Protein AF-A0A941B9Z7-F1 (afdb_monomer)

Mean predicted aligned error: 4.16 Å

Radius of gyration: 19.05 Å; Cα contacts (8 Å, |Δi|>4): 495; chains: 1; bounding box: 48×34×66 Å

Secondary structure (DSSP, 8-state):
-PPEEEE--GGGHHHHGGGS-TT---PPPPTTSS-EEEEEEETTEEEEEEEEE-STTSSS---EEEEEEEEEEEGGGTEEEEEEEEEEE-TTTT-EEEEEEEE-TT--HHHHHHHHHHHHHHHHHHHHHTHHHH-SEEEEE--B---TTS--HHHHHTGGGT--S-HHHHHHHHTHHHHHHHHHHS--S-EEGGGS-HHHHHHTTPBPGGGHHHHHHHHHTT-EEEEEEETTT-PEEEEEETTT-PPP-

InterPro domains:
  IPR007041 Arginine N-succinyltransferase AstA/AruG [PF04958] (51-244)
  IPR016181 Acyl-CoA N-acyltransferase [SSF55729] (3-244)

Sequence (249 aa):
MRWTVRPVQAADLSALRPWLPAQADTMLPRPDAAAAWLLAEGAQGPAACLRVRGPIGLQRPRHWYHVGCVVHAAPELSLFHRQHTLLLGNDHTGASELAERAHAPGLDAAAQASAWRALLDAAREHLQATRALQGGRVIAELPGLRDAQGRSPFWQGLGRHFHAGDPDAVLQRLGLDGRAQLAALMPRQVVYASFLSPAAQAAMAQAAPSARVWMDTLADAGFRYSHHIDIVDGGPVFETHLDSWCARR

Organism: NCBI:txid2824118

Foldseek 3Di:
DDWDKDFDDPVCLVVLVVFFDLLDDSDADDPPDLKTKMFTADPVGTFKIKIKAAFPCPVHAFKWWQWDKDWDDDVVVVDTDIFIKTAIDRVSGLAIETDRIGGDPPQDLVSVLVSLLVNVVVNLVSCVVNCVRGPWKYKYWFFWDADPVRAALQCVFFLCVQPVDDLVVLCSVQPPVSSSVSSVSHDNDMDTLVSTDPSSSVRAQHGYPVCVSVVVSCVVQVWDFPSIARPGRNHTMTMDTSVRRDDDD

pLDDT: mean 93.19, std 6.86, range [45.59, 98.69]

Structure (mmCIF, N/CA/C/O backbone):
data_AF-A0A941B9Z7-F1
#
_entry.id   AF-A0A941B9Z7-F1
#
loop_
_atom_site.group_PDB
_atom_site.id
_atom_site.type_symbol
_atom_site.label_atom_id
_atom_site.label_alt_id
_atom_site.label_comp_id
_atom_site.label_asym_id
_atom_site.label_entity_id
_atom_site.label_seq_id
_atom_site.pdbx_PDB_ins_code
_atom_site.Cartn_x
_atom_site.Cartn_y
_atom_site.Cartn_z
_atom_site.occupancy
_atom_site.B_iso_or_equiv
_atom_site.auth_seq_id
_atom_site.auth_comp_id
_atom_site.auth_asym_id
_atom_site.auth_atom_id
_atom_site.pdbx_PDB_model_num
ATOM 1 N N . MET A 1 1 ? -16.941 -12.118 16.664 1.00 66.88 1 MET A N 1
ATOM 2 C CA . MET A 1 1 ? -16.645 -11.048 17.645 1.00 66.88 1 MET A CA 1
ATOM 3 C C . MET A 1 1 ? -17.331 -9.778 17.183 1.00 66.88 1 MET A C 1
ATOM 5 O O . MET A 1 1 ? -17.363 -9.546 15.981 1.00 66.88 1 MET A O 1
ATOM 9 N N . ARG A 1 2 ? -17.908 -8.995 18.099 1.00 86.25 2 ARG A N 1
ATOM 10 C CA . ARG A 1 2 ? -18.467 -7.676 17.780 1.00 86.25 2 ARG A CA 1
ATOM 11 C C . ARG A 1 2 ? -17.450 -6.626 18.216 1.00 86.25 2 ARG A C 1
ATOM 13 O O . ARG A 1 2 ? -17.012 -6.670 19.361 1.00 86.25 2 ARG A O 1
ATOM 20 N N . TRP A 1 3 ? -17.065 -5.750 17.297 1.00 95.69 3 TRP A N 1
ATOM 21 C CA . TRP A 1 3 ? -16.130 -4.657 17.552 1.00 95.69 3 TRP A CA 1
ATOM 22 C C . TRP A 1 3 ? -16.914 -3.366 17.735 1.00 95.69 3 TRP A C 1
ATOM 24 O O . TRP A 1 3 ? -17.835 -3.099 16.961 1.00 95.69 3 TRP A O 1
ATOM 34 N N . THR A 1 4 ? -16.540 -2.570 18.728 1.00 97.06 4 THR A N 1
ATOM 35 C CA . THR A 1 4 ? -16.982 -1.176 18.816 1.00 97.06 4 THR A CA 1
ATOM 36 C C . THR A 1 4 ? -15.928 -0.326 18.128 1.00 97.06 4 THR A C 1
ATOM 38 O O . THR A 1 4 ? -14.762 -0.381 18.515 1.00 97.06 4 THR A O 1
ATOM 41 N N . VAL A 1 5 ? -16.313 0.423 17.092 1.00 98.00 5 VAL A N 1
ATOM 42 C CA . VAL A 1 5 ? -15.391 1.315 16.380 1.00 98.00 5 VAL A CA 1
ATOM 43 C C . VAL A 1 5 ? -15.655 2.757 16.784 1.00 98.00 5 VAL A C 1
ATOM 45 O O . VAL A 1 5 ? -16.794 3.217 16.739 1.00 98.00 5 VAL A O 1
ATOM 48 N N . ARG A 1 6 ? -14.600 3.470 17.179 1.00 96.50 6 ARG A N 1
ATOM 49 C CA . ARG A 1 6 ? -14.658 4.887 17.558 1.00 96.50 6 ARG A CA 1
ATOM 50 C C . ARG A 1 6 ? -13.384 5.632 17.150 1.00 96.50 6 ARG A C 1
ATOM 52 O O . ARG A 1 6 ? -12.369 4.986 16.888 1.00 96.50 6 ARG A O 1
ATOM 59 N N . PRO A 1 7 ? -13.389 6.975 17.125 1.00 96.94 7 PRO A N 1
ATOM 60 C CA . PRO A 1 7 ? -12.158 7.740 16.978 1.00 96.94 7 PRO A CA 1
ATOM 61 C C . PRO A 1 7 ? -11.154 7.443 18.104 1.00 96.94 7 PRO A C 1
ATOM 63 O O . PRO A 1 7 ? -11.536 7.259 19.265 1.00 96.94 7 PRO A O 1
ATOM 66 N N . VAL A 1 8 ? -9.867 7.425 17.754 1.00 96.62 8 VAL A N 1
ATOM 67 C CA . VAL A 1 8 ? -8.746 7.377 18.700 1.00 96.62 8 VAL A CA 1
ATOM 68 C C . VAL A 1 8 ? -8.720 8.667 19.516 1.00 96.62 8 VAL A C 1
ATOM 70 O O . VAL A 1 8 ? -8.841 9.768 18.978 1.00 96.62 8 VAL A O 1
ATOM 73 N N . GLN A 1 9 ? -8.520 8.523 20.819 1.00 95.31 9 GLN A N 1
ATOM 74 C CA . GLN A 1 9 ? -8.396 9.606 21.784 1.00 95.31 9 GLN A CA 1
ATOM 75 C C . GLN A 1 9 ? -6.986 9.633 22.383 1.00 95.31 9 GLN A C 1
ATOM 77 O O . GLN A 1 9 ? -6.213 8.683 22.268 1.00 95.31 9 GLN A O 1
ATOM 82 N N . ALA A 1 10 ? -6.645 10.724 23.075 1.00 94.50 10 ALA A N 1
ATOM 83 C CA . ALA A 1 10 ? -5.321 10.889 23.680 1.00 94.50 10 ALA A CA 1
ATOM 84 C C . ALA A 1 10 ? -4.979 9.771 24.684 1.00 94.50 10 ALA A C 1
ATOM 86 O O . ALA A 1 10 ? -3.827 9.348 24.760 1.00 94.50 10 ALA A O 1
ATOM 87 N N . ALA A 1 11 ? -5.984 9.260 25.404 1.00 94.50 11 ALA A N 1
ATOM 88 C CA . ALA A 1 11 ? -5.827 8.170 26.366 1.00 94.50 11 ALA A CA 1
ATOM 89 C C . ALA A 1 11 ? -5.420 6.832 25.718 1.00 94.50 11 ALA A C 1
ATOM 91 O O . ALA A 1 11 ? -4.788 6.012 26.377 1.00 94.50 11 ALA A O 1
ATOM 92 N N . ASP A 1 12 ? -5.720 6.624 24.431 1.00 95.25 12 ASP A N 1
ATOM 93 C CA . ASP A 1 12 ? -5.402 5.378 23.722 1.00 95.25 12 ASP A CA 1
ATOM 94 C C . ASP A 1 12 ? -3.941 5.328 23.244 1.00 95.25 12 ASP A C 1
ATOM 96 O O . ASP A 1 12 ? -3.409 4.2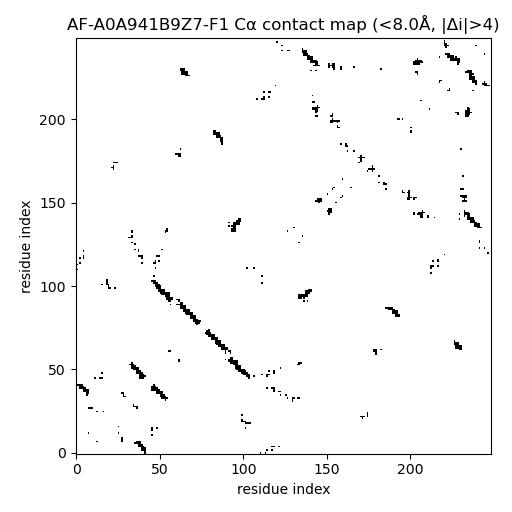57 22.947 1.00 95.25 12 ASP A O 1
ATOM 100 N N . LEU A 1 13 ? -3.264 6.479 23.146 1.00 93.88 13 LEU A N 1
ATOM 101 C CA . LEU A 1 13 ? -1.955 6.585 22.490 1.00 93.88 13 LEU A CA 1
ATOM 102 C C . LEU A 1 13 ? -0.866 5.750 23.172 1.00 93.88 13 LEU A C 1
ATOM 104 O O . LEU A 1 13 ? 0.032 5.251 22.492 1.00 93.88 13 LEU A O 1
ATOM 108 N N . SER A 1 14 ? -0.934 5.579 24.493 1.00 92.06 14 SER A N 1
ATOM 109 C CA . SER A 1 14 ? 0.005 4.735 25.241 1.00 92.06 14 SER A CA 1
ATOM 110 C C . SER A 1 14 ? -0.126 3.256 24.866 1.00 92.06 14 SER A C 1
ATOM 112 O O . SER A 1 14 ? 0.888 2.569 24.766 1.00 92.06 14 SER A O 1
ATOM 114 N N . ALA A 1 15 ? -1.350 2.790 24.600 1.00 92.31 15 ALA A N 1
ATOM 115 C CA . ALA A 1 15 ? -1.631 1.423 24.175 1.00 92.31 15 ALA A CA 1
ATOM 116 C C . ALA A 1 15 ? -1.292 1.192 22.694 1.00 92.31 15 ALA A C 1
ATOM 118 O O . ALA A 1 15 ? -0.817 0.118 22.341 1.00 92.31 15 ALA A O 1
ATOM 119 N N . LEU A 1 16 ? -1.502 2.199 21.837 1.00 94.06 16 LEU A N 1
ATOM 120 C CA . LEU A 1 16 ? -1.281 2.085 20.391 1.00 94.06 16 LEU A CA 1
ATOM 121 C C . LEU A 1 16 ? 0.184 2.237 19.973 1.00 94.06 16 LEU A C 1
ATOM 123 O O . LEU A 1 16 ? 0.615 1.595 19.017 1.00 94.06 16 LEU A O 1
ATOM 127 N N . ARG A 1 17 ? 0.961 3.078 20.669 1.00 93.12 17 ARG A N 1
ATOM 128 C CA . ARG A 1 17 ? 2.369 3.360 20.329 1.00 93.12 17 ARG A CA 1
ATOM 129 C C . ARG A 1 17 ? 3.226 2.108 20.106 1.00 93.12 17 ARG A C 1
ATOM 131 O O . ARG A 1 17 ? 3.940 2.092 19.110 1.00 93.12 17 ARG A O 1
ATOM 138 N N . PRO A 1 18 ? 3.160 1.063 20.953 1.00 94.38 18 PRO A N 1
ATOM 139 C CA . PRO A 1 18 ? 3.952 -0.151 20.757 1.00 94.38 18 PRO A CA 1
ATOM 140 C C . PRO A 1 18 ? 3.592 -0.955 19.500 1.00 94.38 18 PRO A C 1
ATOM 142 O O . PRO A 1 18 ? 4.373 -1.809 19.094 1.00 94.38 18 PRO A O 1
ATOM 145 N N . TRP A 1 19 ? 2.411 -0.741 18.911 1.00 93.50 19 TRP A N 1
ATOM 146 C CA . TRP A 1 19 ? 1.954 -1.486 17.731 1.00 93.50 19 TRP A CA 1
ATOM 147 C C . TRP A 1 19 ? 2.318 -0.782 16.423 1.00 93.50 19 TRP A C 1
ATOM 149 O O . TRP A 1 19 ? 2.337 -1.402 15.360 1.00 93.50 19 TRP A O 1
ATOM 159 N N . LEU A 1 20 ? 2.556 0.526 16.494 1.00 91.19 20 LEU A N 1
ATOM 160 C CA . LEU A 1 20 ? 2.834 1.372 15.346 1.00 91.19 20 LEU A CA 1
ATOM 161 C C . LEU A 1 20 ? 4.323 1.325 14.980 1.00 91.19 20 LEU A C 1
ATOM 163 O O . LEU A 1 20 ? 5.177 1.141 15.850 1.00 91.19 20 LEU A O 1
ATOM 167 N N . PRO A 1 21 ? 4.667 1.533 13.697 1.00 84.12 21 PRO A N 1
ATOM 168 C CA . PRO A 1 21 ? 6.059 1.714 13.314 1.00 84.12 21 PRO A CA 1
ATOM 169 C C . PRO A 1 21 ? 6.635 2.974 13.981 1.00 84.12 21 PRO A C 1
ATOM 171 O O . PRO A 1 21 ? 5.914 3.942 14.219 1.00 84.12 21 PRO A O 1
ATOM 174 N N . ALA A 1 22 ? 7.944 2.981 14.246 1.00 80.44 22 ALA A N 1
ATOM 175 C CA . ALA A 1 22 ? 8.619 4.050 14.993 1.00 80.44 22 ALA A CA 1
ATOM 176 C C . ALA A 1 22 ? 8.411 5.458 14.397 1.00 80.44 22 ALA A C 1
ATOM 178 O O . ALA A 1 22 ? 8.396 6.446 15.122 1.00 80.44 22 ALA A O 1
ATOM 179 N N . GLN A 1 23 ? 8.226 5.535 13.080 1.00 79.62 23 GLN A N 1
ATOM 180 C CA . GLN A 1 23 ? 8.003 6.759 12.311 1.00 79.62 23 GLN A CA 1
ATOM 181 C C . GLN A 1 23 ? 6.526 7.176 12.179 1.00 79.62 23 GLN A C 1
ATOM 183 O O . GLN A 1 23 ? 6.232 8.115 11.439 1.00 79.62 23 GLN A O 1
ATOM 188 N N . ALA A 1 24 ? 5.587 6.462 12.810 1.00 84.38 24 ALA A N 1
ATOM 189 C CA . ALA A 1 24 ? 4.167 6.799 12.735 1.00 84.38 24 ALA A CA 1
ATOM 190 C C . ALA A 1 24 ? 3.881 8.158 13.385 1.00 84.38 24 ALA A C 1
ATOM 192 O O . ALA A 1 24 ? 4.375 8.468 14.471 1.00 84.38 24 ALA A O 1
ATOM 193 N N . ASP A 1 25 ? 3.029 8.954 12.743 1.00 83.06 25 ASP A N 1
ATOM 194 C CA . ASP A 1 25 ? 2.585 10.225 13.304 1.00 83.06 25 ASP A CA 1
ATOM 195 C C . ASP A 1 25 ? 1.579 9.959 14.434 1.00 83.06 25 ASP A C 1
ATOM 197 O O . ASP A 1 25 ? 0.533 9.357 14.214 1.00 83.06 25 ASP A O 1
ATOM 201 N N . THR A 1 26 ? 1.850 10.410 15.658 1.00 86.75 26 THR A N 1
ATOM 202 C CA . THR A 1 26 ? 0.915 10.227 16.783 1.00 86.75 26 THR A CA 1
ATOM 203 C C . THR A 1 26 ? -0.015 11.418 17.012 1.00 86.75 26 THR A C 1
ATOM 205 O O . THR A 1 26 ? -0.765 11.413 17.987 1.00 86.75 26 THR A O 1
ATOM 208 N N . MET A 1 27 ? 0.010 12.445 16.156 1.00 88.81 27 MET A N 1
ATOM 209 C CA . MET A 1 27 ? -0.926 13.564 16.255 1.00 88.81 27 MET A CA 1
ATOM 210 C C . MET A 1 27 ? -2.352 13.098 15.972 1.00 88.81 27 MET A C 1
ATOM 212 O O . MET A 1 27 ? -2.605 12.369 15.012 1.00 88.81 27 MET A O 1
ATOM 216 N N . LEU A 1 28 ? -3.296 13.522 16.809 1.00 91.06 28 LEU A N 1
ATOM 217 C CA . LEU A 1 28 ? -4.707 13.218 16.606 1.00 91.06 28 LEU A CA 1
ATOM 218 C C . LEU A 1 28 ? -5.285 14.111 15.498 1.00 91.06 28 LEU A C 1
ATOM 220 O O . LEU A 1 28 ? -5.028 15.320 15.499 1.00 91.06 28 LEU A O 1
ATOM 224 N N . PRO A 1 29 ? -6.084 13.554 14.571 1.00 89.81 29 PRO A N 1
ATOM 225 C CA . PRO A 1 29 ? -6.828 14.358 13.611 1.00 89.81 29 PRO A CA 1
ATOM 226 C C . PRO A 1 29 ? -7.774 15.332 14.317 1.00 89.81 29 PRO A C 1
ATOM 228 O O . PRO A 1 29 ? -8.323 15.028 15.378 1.00 89.81 29 PRO A O 1
ATOM 231 N N . ARG A 1 30 ? -7.990 16.505 13.714 1.00 85.50 30 ARG A N 1
ATOM 232 C CA . ARG A 1 30 ? -9.024 17.434 14.186 1.00 85.50 30 ARG A CA 1
ATOM 233 C C . ARG A 1 30 ? -10.416 16.836 13.935 1.00 85.50 30 ARG A C 1
ATOM 235 O O . ARG A 1 30 ? -10.581 16.135 12.935 1.00 85.50 30 ARG A O 1
ATOM 242 N N . PRO A 1 31 ? -11.414 17.148 14.779 1.00 74.50 31 PRO A N 1
ATOM 243 C CA . PRO A 1 31 ? -12.812 16.872 14.460 1.00 74.50 31 PRO A CA 1
ATOM 244 C C . PRO A 1 31 ? -13.188 17.465 13.092 1.00 74.50 31 PRO A C 1
ATOM 246 O O . PRO A 1 31 ? -12.647 18.504 12.709 1.00 74.50 31 PRO A O 1
ATOM 249 N N . ASP A 1 32 ? -14.071 16.785 12.358 1.00 69.81 32 ASP A N 1
ATOM 250 C CA . ASP A 1 32 ? -14.594 17.189 11.038 1.00 69.81 32 ASP A CA 1
ATOM 251 C C . ASP A 1 32 ? -13.541 17.391 9.928 1.00 69.81 32 ASP A C 1
ATOM 253 O O . ASP A 1 32 ? -13.811 17.986 8.883 1.00 69.81 32 ASP A O 1
ATOM 257 N N . ALA A 1 33 ? -12.326 16.873 10.120 1.00 86.31 33 ALA A N 1
ATOM 258 C CA . ALA A 1 33 ? -11.299 16.859 9.089 1.00 86.31 33 ALA A CA 1
ATOM 259 C C . ALA A 1 33 ? -11.484 15.685 8.113 1.00 86.31 33 ALA A C 1
ATOM 261 O O . ALA A 1 33 ? -12.070 14.651 8.432 1.00 86.31 33 ALA A O 1
ATOM 262 N N . ALA A 1 34 ? -10.880 15.802 6.926 1.00 89.94 34 ALA A N 1
ATOM 263 C CA . ALA A 1 34 ? -10.786 14.686 5.985 1.00 89.94 34 ALA A CA 1
ATOM 264 C C . ALA A 1 34 ? -10.071 13.464 6.602 1.00 89.94 34 ALA A C 1
ATOM 266 O O . ALA A 1 34 ? -10.418 12.318 6.323 1.00 89.94 34 ALA A O 1
ATOM 267 N N . ALA A 1 35 ? -9.093 13.698 7.479 1.00 94.38 35 ALA A N 1
ATOM 268 C CA . ALA A 1 35 ? -8.385 12.634 8.176 1.00 94.38 35 ALA A CA 1
ATOM 269 C C . ALA A 1 35 ? -9.174 12.109 9.388 1.00 94.38 35 ALA A C 1
ATOM 271 O O . ALA A 1 35 ? -9.782 12.883 10.121 1.00 94.38 35 ALA A O 1
ATOM 272 N N . ALA A 1 36 ? -9.073 10.808 9.647 1.00 96.25 36 ALA A N 1
ATOM 273 C CA . ALA A 1 36 ? -9.603 10.153 10.839 1.00 96.25 36 ALA A CA 1
ATOM 274 C C . ALA A 1 36 ? -8.617 9.110 11.355 1.00 96.25 36 ALA A C 1
ATOM 276 O O . ALA A 1 36 ? -7.845 8.531 10.595 1.00 96.25 36 ALA A O 1
ATOM 277 N N . TRP A 1 37 ? -8.658 8.830 12.653 1.00 97.50 37 TRP A N 1
ATOM 278 C CA . TRP A 1 37 ? -7.943 7.703 13.233 1.00 97.50 37 TRP A CA 1
ATOM 279 C C . TRP A 1 37 ? -8.936 6.874 14.020 1.00 97.50 37 TRP A C 1
ATOM 281 O O . TRP A 1 37 ? -9.529 7.371 14.971 1.00 97.50 37 TRP A O 1
ATOM 291 N N . LEU A 1 38 ? -9.159 5.644 13.574 1.00 97.88 38 LEU A N 1
ATOM 292 C CA . LEU A 1 38 ? -10.209 4.769 14.065 1.00 97.88 38 LEU A CA 1
ATOM 293 C C . LEU A 1 38 ? -9.603 3.662 14.920 1.00 97.88 38 LEU A C 1
ATOM 295 O O . LEU A 1 38 ? -8.553 3.115 14.580 1.00 97.88 38 LEU A O 1
ATOM 299 N N . LEU A 1 39 ? -10.287 3.328 16.006 1.00 98.12 39 LEU A N 1
ATOM 300 C CA . LEU A 1 39 ? -9.951 2.263 16.935 1.00 98.12 39 LEU A CA 1
ATOM 301 C C . LEU A 1 39 ? -11.088 1.246 16.973 1.00 98.12 39 LEU A C 1
ATOM 303 O O . LEU A 1 39 ? -12.236 1.623 17.185 1.00 98.12 39 LEU A O 1
ATOM 307 N N . ALA A 1 40 ? -10.752 -0.029 16.817 1.00 97.94 40 ALA A N 1
ATOM 308 C CA . ALA A 1 40 ? -11.617 -1.151 17.132 1.00 97.94 40 ALA A CA 1
ATOM 309 C C . ALA A 1 40 ? -11.306 -1.641 18.548 1.00 97.94 40 ALA A C 1
ATOM 311 O O . ALA A 1 40 ? -10.189 -2.079 18.844 1.00 97.94 40 ALA A O 1
ATOM 312 N N . GLU A 1 41 ? -12.317 -1.589 19.407 1.00 96.50 41 GLU A N 1
ATOM 313 C 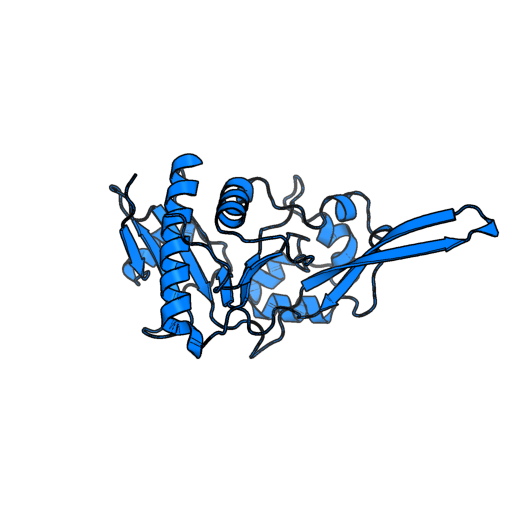CA . GLU A 1 41 ? -12.278 -2.107 20.768 1.00 96.50 41 GLU A CA 1
ATOM 314 C C . GLU A 1 41 ? -13.014 -3.442 20.854 1.00 96.50 41 GLU A C 1
ATOM 316 O O . GLU A 1 41 ? -14.125 -3.608 20.336 1.00 96.50 41 GLU A O 1
ATOM 321 N N . GLY A 1 42 ? -12.367 -4.403 21.509 1.00 92.75 42 GLY A N 1
ATOM 322 C CA . GLY A 1 42 ? -12.963 -5.669 21.914 1.00 92.75 42 GLY A CA 1
ATOM 323 C C . GLY A 1 42 ? -13.293 -5.680 23.407 1.00 92.75 42 GLY A C 1
ATOM 324 O O . GLY A 1 42 ? -13.147 -4.685 24.110 1.00 92.75 42 GLY A O 1
ATOM 325 N N . ALA A 1 43 ? -13.683 -6.847 23.923 1.00 87.94 43 ALA A N 1
ATOM 326 C CA . ALA A 1 43 ? -14.041 -7.013 25.336 1.00 87.94 43 ALA A CA 1
ATOM 327 C C . ALA A 1 43 ? -12.894 -6.696 26.319 1.00 87.94 43 ALA A C 1
ATOM 329 O O . ALA A 1 43 ? -13.152 -6.365 27.470 1.00 87.94 43 ALA A O 1
ATOM 330 N N . GLN A 1 44 ? -11.638 -6.805 25.872 1.00 86.69 44 GLN A N 1
ATOM 331 C CA . GLN A 1 44 ? -10.440 -6.544 26.679 1.00 86.69 44 GLN A CA 1
ATOM 332 C C . GLN A 1 44 ? -9.812 -5.166 26.403 1.00 86.69 44 GLN A C 1
ATOM 334 O O . GLN A 1 44 ? -8.702 -4.900 26.855 1.00 86.69 44 GLN A O 1
ATOM 339 N N . GLY A 1 45 ? -10.513 -4.290 25.674 1.00 92.06 45 GLY A N 1
ATOM 340 C CA . GLY A 1 45 ? -10.048 -2.947 25.327 1.00 92.06 45 GLY A CA 1
ATOM 341 C C . GLY A 1 45 ? -9.570 -2.817 23.873 1.00 92.06 45 GLY A C 1
ATOM 342 O O . GLY A 1 45 ? -10.055 -3.550 23.001 1.00 92.06 45 GLY A O 1
ATOM 343 N N . PRO A 1 46 ? -8.654 -1.870 23.589 1.00 95.62 46 PRO A N 1
ATOM 344 C CA . PRO A 1 46 ? -8.101 -1.628 22.257 1.00 95.62 46 PRO A CA 1
ATOM 345 C C . PRO A 1 46 ? -7.575 -2.915 21.608 1.00 95.62 46 PRO A C 1
ATOM 347 O O . PRO A 1 46 ? -6.798 -3.644 22.222 1.00 95.62 46 PRO A O 1
ATOM 350 N N . ALA A 1 47 ? -7.963 -3.184 20.360 1.00 96.44 47 ALA A N 1
ATOM 351 C CA . ALA A 1 47 ? -7.548 -4.394 19.646 1.00 96.44 47 ALA A CA 1
ATOM 352 C C . ALA A 1 47 ? -6.902 -4.113 18.287 1.00 96.44 47 ALA A C 1
ATOM 354 O O . ALA A 1 47 ? -5.984 -4.826 17.887 1.00 96.44 47 ALA A O 1
ATOM 355 N N . ALA A 1 48 ? -7.366 -3.090 17.570 1.00 97.50 48 ALA A N 1
ATOM 356 C CA . ALA A 1 48 ? -6.793 -2.686 16.293 1.00 97.50 48 ALA A CA 1
ATOM 357 C C . ALA A 1 48 ? -7.081 -1.215 16.000 1.00 97.50 48 ALA A C 1
ATOM 359 O O . ALA A 1 48 ? -8.084 -0.681 16.461 1.00 97.50 48 ALA A O 1
ATOM 360 N N . CYS A 1 49 ? -6.237 -0.562 15.210 1.00 97.75 49 CYS A N 1
ATOM 361 C CA . CYS A 1 49 ? -6.463 0.797 14.741 1.00 97.75 49 CYS A CA 1
ATOM 362 C C . CYS A 1 49 ? -6.144 0.941 13.251 1.00 97.75 49 CYS A C 1
ATOM 364 O O . CYS A 1 49 ? -5.305 0.224 12.706 1.00 97.75 49 CYS A O 1
ATOM 366 N N . LEU A 1 50 ? -6.827 1.877 12.596 1.00 98.00 50 LEU A N 1
ATOM 367 C CA . LEU A 1 50 ? -6.632 2.223 11.191 1.00 98.00 50 LEU A CA 1
ATOM 368 C C . LEU A 1 50 ? -6.702 3.736 11.038 1.00 98.00 50 LEU A C 1
ATOM 370 O O . LEU A 1 50 ? -7.651 4.366 11.513 1.00 98.00 50 LEU A O 1
ATOM 374 N N . ARG A 1 51 ? -5.724 4.328 10.357 1.00 97.12 51 ARG A N 1
ATOM 375 C CA . ARG A 1 51 ? -5.771 5.745 10.022 1.00 97.12 51 ARG A CA 1
ATOM 376 C C . ARG A 1 51 ? -6.273 5.948 8.600 1.00 97.12 51 ARG A C 1
ATOM 378 O O . ARG A 1 51 ? -5.818 5.296 7.670 1.00 97.12 51 ARG A O 1
ATOM 385 N N . VAL A 1 52 ? -7.171 6.909 8.443 1.00 97.06 52 VAL A N 1
ATOM 386 C CA . VAL A 1 52 ? -7.548 7.506 7.167 1.00 97.06 52 VAL A CA 1
ATOM 387 C C . VAL A 1 52 ? -6.808 8.831 7.064 1.00 97.06 52 VAL A C 1
ATOM 389 O O . VAL A 1 52 ? -7.049 9.746 7.853 1.00 97.06 52 VAL A O 1
ATOM 392 N N . ARG A 1 53 ? -5.885 8.955 6.114 1.00 94.25 53 ARG A N 1
ATOM 393 C CA . ARG A 1 53 ? -5.339 10.258 5.735 1.00 94.25 53 ARG A CA 1
ATOM 394 C C . ARG A 1 53 ? -6.269 10.898 4.713 1.00 94.25 53 ARG A C 1
ATOM 396 O O . ARG A 1 53 ? -6.785 10.211 3.833 1.00 94.25 53 ARG A O 1
ATOM 403 N N . GLY A 1 54 ? -6.431 12.216 4.829 1.00 91.69 54 GLY A N 1
ATOM 404 C CA . GLY A 1 54 ? -7.047 13.024 3.779 1.00 91.69 54 GLY A CA 1
ATOM 405 C C . GLY A 1 54 ? -6.196 13.044 2.499 1.00 91.69 54 GLY A C 1
ATOM 406 O O . GLY A 1 54 ? -5.248 12.266 2.382 1.00 91.69 54 GLY A O 1
ATOM 407 N N . PRO A 1 55 ? -6.480 13.960 1.560 1.00 94.12 55 PRO A N 1
ATOM 408 C CA . PRO A 1 55 ? -5.838 13.986 0.250 1.00 94.12 55 PRO A CA 1
ATOM 409 C C . PRO A 1 55 ? -4.316 14.082 0.353 1.00 94.12 55 PRO A C 1
ATOM 411 O O . PRO A 1 55 ? -3.759 15.094 0.791 1.00 94.12 55 PRO A O 1
ATOM 414 N N . ILE A 1 56 ? -3.634 13.012 -0.045 1.00 93.75 56 ILE A N 1
ATOM 415 C CA . ILE A 1 56 ? -2.174 12.927 0.001 1.00 93.75 56 ILE A CA 1
ATOM 416 C C . ILE A 1 56 ? -1.557 13.642 -1.205 1.00 93.75 56 ILE A C 1
ATOM 418 O O . ILE A 1 56 ? -2.196 13.835 -2.234 1.00 93.75 56 ILE A O 1
ATOM 422 N N . GLY A 1 57 ? -0.288 14.037 -1.111 1.00 92.38 57 GLY A N 1
ATOM 423 C CA . GLY A 1 57 ? 0.440 14.569 -2.269 1.00 92.38 57 GLY A CA 1
ATOM 424 C C . GLY A 1 57 ? 0.167 16.041 -2.619 1.00 92.38 57 GLY A C 1
ATOM 425 O O . GLY A 1 57 ? 0.815 16.555 -3.524 1.00 92.38 57 GLY A O 1
ATOM 426 N N . LEU A 1 58 ? -0.755 16.729 -1.925 1.00 91.81 58 LEU A N 1
ATOM 427 C CA . LEU A 1 58 ? -1.148 18.110 -2.265 1.00 91.81 58 LEU A CA 1
ATOM 428 C C . LEU A 1 58 ? -0.127 19.178 -1.845 1.00 91.81 58 LEU A C 1
ATOM 430 O O . LEU A 1 58 ? 0.066 20.154 -2.559 1.00 91.81 58 LEU A O 1
ATOM 434 N N . GLN A 1 59 ? 0.510 19.014 -0.682 1.00 88.94 59 GLN A N 1
ATOM 435 C CA . GLN A 1 59 ? 1.530 19.956 -0.188 1.00 88.94 59 GLN A CA 1
ATOM 436 C C . GLN A 1 59 ? 2.929 19.589 -0.688 1.00 88.94 59 GLN A C 1
ATOM 438 O O . GLN A 1 59 ? 3.731 20.451 -1.037 1.00 88.94 59 GLN A O 1
ATOM 443 N N . ARG A 1 60 ? 3.224 18.287 -0.713 1.00 88.06 60 ARG A N 1
ATOM 444 C CA . ARG A 1 60 ? 4.461 17.718 -1.246 1.00 88.06 60 ARG A CA 1
ATOM 445 C C . ARG A 1 60 ? 4.117 16.471 -2.048 1.00 88.06 60 ARG A C 1
ATOM 447 O O . ARG A 1 60 ? 3.384 15.638 -1.511 1.00 88.06 60 ARG A O 1
ATOM 454 N N . PRO A 1 61 ? 4.639 16.315 -3.277 1.00 91.62 61 PRO A N 1
ATOM 455 C CA . PRO A 1 61 ? 4.361 15.139 -4.085 1.00 91.62 61 PRO A CA 1
ATOM 456 C C . PRO A 1 61 ? 4.793 13.857 -3.374 1.00 91.62 61 PRO A C 1
ATOM 458 O O . PRO A 1 61 ? 5.894 13.769 -2.822 1.00 91.62 61 PRO A O 1
ATOM 461 N N . ARG A 1 62 ? 3.927 12.847 -3.425 1.00 92.62 62 ARG A N 1
ATOM 462 C CA . ARG A 1 62 ? 4.251 11.487 -3.002 1.00 92.62 62 ARG A CA 1
ATOM 463 C C . ARG A 1 62 ? 4.421 10.635 -4.243 1.00 92.62 62 ARG A C 1
ATOM 465 O O . ARG A 1 62 ? 3.593 10.716 -5.144 1.00 92.62 62 ARG A O 1
ATOM 472 N N . HIS A 1 63 ? 5.504 9.868 -4.279 1.00 95.69 63 HIS A N 1
ATOM 473 C CA . HIS A 1 63 ? 5.894 9.142 -5.474 1.00 95.69 63 HIS A CA 1
ATOM 474 C C . HIS A 1 63 ? 5.772 7.636 -5.301 1.00 95.69 63 HIS A C 1
ATOM 476 O O . HIS A 1 63 ? 5.990 7.105 -4.212 1.00 95.69 63 HIS A O 1
ATOM 482 N N . TRP A 1 64 ? 5.493 6.983 -6.421 1.00 97.75 64 TRP A N 1
ATOM 483 C CA . TRP A 1 64 ? 5.490 5.538 -6.609 1.00 97.75 64 TRP A CA 1
ATOM 484 C C . TRP A 1 64 ? 6.154 5.217 -7.940 1.00 97.75 64 TRP A C 1
ATOM 486 O O . TRP A 1 64 ? 6.255 6.084 -8.811 1.00 97.75 64 TRP A O 1
ATOM 496 N N . TYR A 1 65 ? 6.552 3.965 -8.129 1.00 98.31 65 TYR A N 1
ATOM 497 C CA . TYR A 1 65 ? 6.807 3.473 -9.476 1.00 98.31 65 TYR A CA 1
ATOM 498 C C . TYR A 1 65 ? 5.525 2.894 -10.062 1.00 98.31 65 TYR A C 1
ATOM 500 O O . TYR A 1 65 ? 4.959 1.961 -9.494 1.00 98.31 65 TYR A O 1
ATOM 508 N N . HIS A 1 66 ? 5.100 3.412 -11.211 1.00 98.44 66 HIS A N 1
ATOM 509 C CA . HIS A 1 66 ? 4.143 2.740 -12.077 1.00 98.44 66 HIS A CA 1
ATOM 510 C C . HIS A 1 66 ? 4.825 1.543 -12.750 1.00 98.44 66 HIS A C 1
ATOM 512 O O . HIS A 1 66 ? 5.871 1.699 -13.387 1.00 98.44 66 HIS A O 1
ATOM 518 N N . VAL A 1 67 ? 4.239 0.356 -12.605 1.00 98.44 67 VAL A N 1
ATOM 519 C CA . VAL A 1 67 ? 4.712 -0.900 -13.189 1.00 98.44 67 VAL A CA 1
ATOM 520 C C . VAL A 1 67 ? 4.028 -1.109 -14.536 1.00 98.44 67 VAL A C 1
ATOM 522 O O . VAL A 1 67 ? 2.915 -1.630 -14.618 1.00 98.44 67 VAL A O 1
ATOM 525 N N . GLY A 1 68 ? 4.713 -0.693 -15.597 1.00 97.44 68 GLY A N 1
ATOM 526 C CA . GLY A 1 68 ? 4.257 -0.821 -16.975 1.00 97.44 68 GLY A CA 1
ATOM 527 C C . GLY A 1 68 ? 4.735 -2.104 -17.657 1.00 97.44 68 GLY A C 1
ATOM 528 O O . GLY A 1 68 ? 5.420 -2.952 -17.078 1.00 97.44 68 GLY A O 1
ATOM 529 N N . CYS A 1 69 ? 4.388 -2.230 -18.937 1.00 95.94 69 CYS A N 1
ATOM 530 C CA . CYS A 1 69 ? 4.870 -3.289 -19.815 1.00 95.94 69 CYS A CA 1
ATOM 531 C C . CYS A 1 69 ? 5.210 -2.703 -21.185 1.00 95.94 69 CYS A C 1
ATOM 533 O O . CYS A 1 69 ? 4.422 -1.952 -21.757 1.00 95.94 69 CYS A O 1
ATOM 535 N N . VAL A 1 70 ? 6.367 -3.078 -21.718 1.00 95.56 70 VAL A N 1
ATOM 536 C CA . VAL A 1 70 ? 6.761 -2.812 -23.101 1.00 95.56 70 VAL A CA 1
ATOM 537 C C . VAL A 1 70 ? 6.950 -4.132 -23.837 1.00 95.56 70 VAL A C 1
ATOM 539 O O . VAL A 1 70 ? 7.342 -5.144 -23.247 1.00 95.56 70 VAL A O 1
ATOM 542 N N . VAL A 1 71 ? 6.634 -4.126 -25.128 1.00 95.25 71 VAL A N 1
ATOM 543 C CA . VAL A 1 71 ? 6.796 -5.274 -26.018 1.00 95.25 71 VAL A CA 1
ATOM 544 C C . VAL A 1 71 ? 7.835 -4.925 -27.070 1.00 95.25 71 VAL A C 1
ATOM 546 O O . VAL A 1 71 ? 7.648 -3.986 -27.840 1.00 95.25 71 VAL A O 1
ATOM 549 N N . HIS A 1 72 ? 8.909 -5.703 -27.117 1.00 92.31 72 HIS A N 1
ATOM 550 C CA . HIS A 1 72 ? 9.868 -5.678 -28.212 1.00 92.31 72 HIS A CA 1
ATOM 551 C C . HIS A 1 72 ? 9.532 -6.812 -29.173 1.00 92.31 72 HIS A C 1
ATOM 553 O O . HIS A 1 72 ? 9.570 -7.984 -28.792 1.00 92.31 72 HIS A O 1
ATOM 559 N N . ALA A 1 73 ? 9.189 -6.460 -30.409 1.00 93.81 73 ALA A N 1
ATOM 560 C CA . ALA A 1 73 ? 8.907 -7.411 -31.470 1.00 93.81 73 ALA A CA 1
ATOM 561 C C . ALA A 1 73 ? 9.872 -7.176 -32.635 1.00 93.81 73 ALA A C 1
ATOM 563 O O . ALA A 1 73 ? 10.001 -6.052 -33.114 1.00 93.81 73 ALA A O 1
ATOM 564 N N . ALA A 1 74 ? 10.533 -8.240 -33.078 1.00 94.62 74 ALA A N 1
ATOM 565 C CA . ALA A 1 74 ? 11.336 -8.276 -34.294 1.00 94.62 74 ALA A CA 1
ATOM 566 C C . ALA A 1 74 ? 10.911 -9.522 -35.088 1.00 94.62 74 ALA A C 1
ATOM 568 O O . ALA A 1 74 ? 11.451 -10.610 -34.847 1.00 94.62 74 ALA A O 1
ATOM 569 N N . PRO A 1 75 ? 9.897 -9.401 -35.969 1.00 93.38 75 PRO A N 1
ATOM 570 C CA . PRO A 1 75 ? 9.340 -10.526 -36.720 1.00 93.38 75 PRO A CA 1
ATOM 571 C C . PRO A 1 75 ? 10.388 -11.290 -37.533 1.00 93.38 75 PRO A C 1
ATOM 573 O O . PRO A 1 75 ? 10.376 -12.518 -37.550 1.00 93.38 75 PRO A O 1
ATOM 576 N N . GLU A 1 76 ? 11.346 -10.580 -38.129 1.00 96.00 76 GLU A N 1
ATOM 577 C CA . GLU A 1 76 ? 12.440 -11.145 -38.927 1.00 96.00 76 GLU A CA 1
ATOM 578 C C . GLU A 1 76 ? 13.369 -12.038 -38.091 1.00 96.00 76 GLU A C 1
ATOM 580 O O . GLU A 1 76 ? 13.996 -12.952 -38.618 1.00 96.00 76 GLU A O 1
ATOM 585 N N . LEU A 1 77 ? 13.429 -11.800 -36.777 1.00 92.88 77 LEU A N 1
ATOM 586 C CA . LEU A 1 77 ? 14.179 -12.607 -35.812 1.00 92.88 77 LEU A CA 1
ATOM 587 C C . LEU A 1 77 ? 13.282 -13.593 -35.048 1.00 92.88 77 LEU A C 1
ATOM 589 O O . LEU A 1 77 ? 13.755 -14.254 -34.126 1.00 92.88 77 LEU A O 1
ATOM 593 N N . SER A 1 78 ? 11.988 -13.674 -35.387 1.00 89.19 78 SER A N 1
ATOM 594 C CA . SER A 1 78 ? 10.970 -14.416 -34.625 1.00 89.19 78 SER A CA 1
ATOM 595 C C . SER A 1 78 ? 10.980 -14.084 -33.125 1.00 89.19 78 SER A C 1
ATOM 597 O O . SER A 1 78 ? 10.701 -14.936 -32.281 1.00 89.19 78 SER A O 1
ATOM 599 N N . LEU A 1 79 ? 11.321 -12.837 -32.781 1.00 90.69 79 LEU A N 1
ATOM 600 C CA . LEU A 1 79 ? 11.459 -12.393 -31.401 1.00 90.69 79 LEU A CA 1
ATOM 601 C C . LEU A 1 79 ? 10.227 -11.598 -30.975 1.00 90.69 79 LEU A C 1
ATOM 603 O O . LEU A 1 79 ? 9.859 -10.605 -31.600 1.00 90.69 79 LEU A O 1
ATOM 607 N N . PHE A 1 80 ? 9.627 -12.020 -29.866 1.00 92.44 80 PHE A N 1
ATOM 608 C CA . PHE A 1 80 ? 8.565 -11.304 -29.173 1.00 92.44 80 PHE A CA 1
ATOM 609 C C . PHE A 1 80 ? 8.847 -11.373 -27.674 1.00 92.44 80 PHE A C 1
ATOM 611 O O . PHE A 1 80 ? 8.715 -12.427 -27.053 1.00 92.44 80 PHE A O 1
ATOM 618 N N . HIS A 1 81 ? 9.271 -10.256 -27.090 1.00 91.75 81 HIS A N 1
ATOM 619 C CA . HIS A 1 81 ? 9.688 -10.198 -25.696 1.00 91.75 81 HIS A CA 1
ATOM 620 C C . HIS A 1 81 ? 8.918 -9.112 -24.950 1.00 91.75 81 HIS A C 1
ATOM 622 O O . HIS A 1 81 ? 8.946 -7.937 -25.318 1.00 91.75 81 HIS A O 1
ATOM 628 N N . ARG A 1 82 ? 8.220 -9.515 -23.886 1.00 94.12 82 ARG A N 1
ATOM 629 C CA . ARG A 1 82 ? 7.511 -8.609 -22.978 1.00 94.12 82 ARG A CA 1
ATOM 630 C C . ARG A 1 82 ? 8.400 -8.315 -21.783 1.00 94.12 82 ARG A C 1
ATOM 632 O O . ARG A 1 82 ? 8.882 -9.244 -21.142 1.00 94.12 82 ARG A O 1
ATOM 639 N N . GLN A 1 83 ? 8.574 -7.042 -21.455 1.00 94.44 83 GLN A N 1
ATOM 640 C CA . GLN A 1 83 ? 9.375 -6.617 -20.311 1.00 94.44 83 GLN A CA 1
ATOM 641 C C . GLN A 1 83 ? 8.579 -5.666 -19.425 1.00 94.44 83 GLN A C 1
ATOM 643 O O . GLN A 1 83 ? 7.849 -4.808 -19.921 1.00 94.44 83 GLN A O 1
ATOM 648 N N . HIS A 1 84 ? 8.719 -5.827 -18.110 1.00 96.81 84 HIS A N 1
ATOM 649 C CA . HIS A 1 84 ? 8.167 -4.882 -17.145 1.00 96.81 84 HIS A CA 1
ATOM 650 C C . HIS A 1 84 ? 9.039 -3.632 -17.071 1.00 96.81 84 HIS A C 1
ATOM 652 O O . HIS A 1 84 ? 10.270 -3.708 -17.152 1.00 96.81 84 HIS A O 1
ATOM 658 N N . THR A 1 85 ? 8.394 -2.490 -16.878 1.00 98.00 85 THR A N 1
ATOM 659 C CA . THR A 1 85 ? 9.044 -1.190 -16.737 1.00 98.00 85 THR A CA 1
ATOM 660 C C . THR A 1 85 ? 8.608 -0.509 -15.449 1.00 98.00 85 THR A C 1
ATOM 662 O O . THR A 1 85 ? 7.516 -0.757 -14.950 1.00 98.00 85 THR A O 1
ATOM 665 N N . LEU A 1 86 ? 9.467 0.346 -14.909 1.00 98.44 86 LEU A N 1
ATOM 666 C CA . LEU A 1 86 ? 9.197 1.199 -13.761 1.00 98.44 86 LEU A CA 1
ATOM 667 C C . LEU A 1 86 ? 9.307 2.652 -14.211 1.00 98.44 86 LEU A C 1
ATOM 669 O O . LEU A 1 86 ? 10.337 3.052 -14.757 1.00 98.44 86 LEU A O 1
ATOM 673 N N . LEU A 1 87 ? 8.260 3.435 -13.976 1.00 98.25 87 LEU A N 1
ATOM 674 C CA . LEU A 1 87 ? 8.265 4.877 -14.202 1.00 98.25 87 LEU A CA 1
ATOM 675 C C . LEU A 1 87 ? 7.895 5.588 -12.905 1.00 98.25 87 LEU A C 1
ATOM 677 O O . LEU A 1 87 ? 6.836 5.329 -12.339 1.00 98.25 87 LEU A O 1
ATOM 681 N N . LEU A 1 88 ? 8.779 6.459 -12.423 1.00 98.00 88 LEU A N 1
ATOM 682 C CA . LEU A 1 88 ? 8.519 7.246 -11.224 1.00 98.00 88 LEU A CA 1
ATOM 683 C C . LEU A 1 88 ? 7.433 8.286 -11.521 1.00 98.00 88 LEU A C 1
ATOM 685 O O . LEU A 1 88 ? 7.577 9.092 -12.440 1.00 98.00 88 LEU A O 1
ATOM 689 N N . GLY A 1 89 ? 6.373 8.284 -10.723 1.00 96.81 89 GLY A N 1
ATOM 690 C CA . GLY A 1 89 ? 5.231 9.179 -10.879 1.00 96.81 89 GLY A CA 1
ATOM 691 C C . GLY A 1 89 ? 4.555 9.474 -9.548 1.00 96.81 89 GLY A C 1
ATOM 692 O O . GLY A 1 89 ? 5.023 9.051 -8.492 1.00 96.81 89 GLY A O 1
ATOM 693 N N . ASN A 1 90 ? 3.452 10.213 -9.600 1.00 96.38 90 ASN A N 1
ATOM 694 C CA . ASN A 1 90 ? 2.686 10.660 -8.434 1.00 96.38 90 ASN A CA 1
ATOM 695 C C . ASN A 1 90 ? 1.174 10.571 -8.709 1.00 96.38 90 ASN A C 1
ATOM 697 O O . ASN A 1 90 ? 0.398 11.462 -8.365 1.00 96.38 90 ASN A O 1
ATOM 701 N N . ASP A 1 91 ? 0.769 9.490 -9.370 1.00 96.19 91 ASP A N 1
ATOM 702 C CA . ASP A 1 91 ? -0.559 9.299 -9.964 1.00 96.19 91 ASP A CA 1
ATOM 703 C C . ASP A 1 91 ? -1.693 9.277 -8.925 1.00 96.19 91 ASP A C 1
ATOM 705 O O . ASP A 1 91 ? -2.840 9.583 -9.245 1.00 96.19 91 ASP A O 1
ATOM 709 N N . HIS A 1 92 ? -1.367 8.986 -7.660 1.00 97.06 92 HIS A N 1
ATOM 710 C CA . HIS A 1 92 ? -2.317 8.982 -6.540 1.00 97.06 92 HIS A CA 1
ATOM 711 C C . HIS A 1 92 ? -2.382 10.310 -5.772 1.00 97.06 92 HIS A C 1
ATOM 713 O O . HIS A 1 92 ? -2.960 10.362 -4.685 1.00 97.06 92 HIS A O 1
ATOM 719 N N . THR A 1 93 ? -1.802 11.396 -6.295 1.00 96.25 93 THR A N 1
ATOM 720 C CA . THR A 1 93 ? -1.984 12.734 -5.710 1.00 96.25 93 THR A CA 1
ATOM 721 C C . THR A 1 93 ? -3.474 13.072 -5.610 1.00 96.25 93 THR A C 1
ATOM 723 O O . THR A 1 93 ? -4.225 12.955 -6.575 1.00 96.25 93 THR A O 1
ATOM 726 N N . GLY A 1 94 ? -3.900 13.509 -4.427 1.00 95.25 94 GLY A N 1
ATOM 727 C CA . GLY A 1 94 ? -5.287 13.831 -4.110 1.00 95.25 94 GLY A CA 1
ATOM 728 C C . GLY A 1 94 ? -6.115 12.654 -3.589 1.00 95.25 94 GLY A C 1
ATOM 729 O O . GLY A 1 94 ? -7.226 12.887 -3.126 1.00 95.25 94 GLY A O 1
ATOM 730 N N . ALA A 1 95 ? -5.602 11.419 -3.614 1.00 96.88 95 ALA A N 1
ATOM 731 C CA . ALA A 1 95 ? -6.299 10.268 -3.040 1.00 96.88 95 ALA A CA 1
ATOM 732 C C . ALA A 1 95 ? -6.292 10.300 -1.503 1.00 96.88 95 ALA A C 1
ATOM 734 O O . ALA A 1 95 ? -5.341 10.783 -0.882 1.00 96.88 95 ALA A O 1
ATOM 735 N N . SER A 1 96 ? -7.318 9.719 -0.884 1.00 97.25 96 SER A N 1
ATOM 736 C CA . SER A 1 96 ? -7.270 9.353 0.535 1.00 97.25 96 SER A CA 1
ATOM 737 C C . SER A 1 96 ? -6.422 8.097 0.723 1.00 97.25 96 SER A C 1
ATOM 739 O O . SER A 1 96 ? -6.356 7.241 -0.162 1.00 97.25 96 SER A O 1
ATOM 741 N N . GLU A 1 97 ? -5.805 7.940 1.891 1.00 96.94 97 GLU A N 1
ATOM 742 C CA . GLU A 1 97 ? -4.976 6.767 2.189 1.00 96.94 97 GLU A CA 1
ATOM 743 C C . GLU A 1 97 ? -5.426 6.061 3.465 1.00 96.94 97 GLU A C 1
ATOM 745 O O . GLU A 1 97 ? -5.567 6.683 4.517 1.00 96.94 97 GLU A O 1
ATOM 750 N N . LEU A 1 98 ? -5.556 4.739 3.390 1.00 97.69 98 LEU A N 1
ATOM 751 C CA . LEU A 1 98 ? -5.627 3.860 4.549 1.00 97.69 98 LEU A CA 1
ATOM 752 C C . LEU A 1 98 ? -4.201 3.536 5.019 1.00 97.69 98 LEU A C 1
ATOM 754 O O . LEU A 1 98 ? -3.490 2.749 4.394 1.00 97.69 98 LEU A O 1
ATOM 758 N N . ALA A 1 99 ? -3.780 4.164 6.113 1.00 94.62 99 ALA A N 1
ATOM 759 C CA . ALA A 1 99 ? -2.412 4.151 6.618 1.00 94.62 99 ALA A CA 1
ATOM 760 C C . ALA A 1 99 ? -2.338 3.694 8.081 1.00 94.62 99 ALA A C 1
ATOM 762 O O . ALA A 1 99 ? -3.351 3.580 8.770 1.00 94.62 99 ALA A O 1
ATOM 763 N N . GLU A 1 100 ? -1.110 3.459 8.559 1.00 93.25 100 GLU A N 1
ATOM 764 C CA . GLU A 1 100 ? -0.790 3.263 9.987 1.00 93.25 100 GLU A CA 1
ATOM 765 C C . GLU A 1 100 ? -1.706 2.247 10.693 1.00 93.25 100 GLU A C 1
ATOM 767 O O . GLU A 1 100 ? -2.081 2.409 11.853 1.00 93.25 100 GLU A O 1
ATOM 772 N N . ARG A 1 101 ? -2.078 1.185 9.968 1.00 94.75 101 ARG A N 1
ATOM 773 C CA . ARG A 1 101 ? -2.822 0.063 10.539 1.00 94.75 101 ARG A CA 1
ATOM 774 C C . ARG A 1 101 ? -1.936 -0.671 11.549 1.00 94.75 101 ARG A C 1
ATOM 776 O O . ARG A 1 101 ? -0.785 -0.990 11.237 1.00 94.75 101 ARG A O 1
ATOM 783 N N . ALA A 1 102 ? -2.476 -0.982 12.718 1.00 95.69 102 ALA A N 1
ATOM 784 C CA . ALA A 1 102 ? -1.772 -1.752 13.738 1.00 95.69 102 ALA A CA 1
ATOM 785 C C . ALA A 1 102 ? -2.748 -2.492 14.657 1.00 95.69 102 ALA A C 1
ATOM 787 O O . ALA A 1 102 ? -3.865 -2.029 14.877 1.00 95.69 102 ALA A O 1
ATOM 788 N N . HIS A 1 103 ? -2.352 -3.644 15.190 1.00 95.50 103 HIS A N 1
ATOM 789 C CA . HIS A 1 103 ? -3.208 -4.450 16.057 1.00 95.50 103 HIS A CA 1
ATOM 790 C C . HIS A 1 103 ? -2.464 -4.933 17.296 1.00 95.50 103 HIS A C 1
ATOM 792 O O . HIS A 1 103 ? -1.236 -5.016 17.307 1.00 95.50 103 HIS A O 1
ATOM 798 N N . ALA A 1 104 ? -3.232 -5.286 18.324 1.00 94.81 104 ALA A N 1
ATOM 799 C CA . ALA A 1 104 ? -2.713 -5.840 19.558 1.00 94.81 104 ALA A CA 1
ATOM 800 C C . ALA A 1 104 ? -1.932 -7.140 19.295 1.00 94.81 104 ALA A C 1
ATOM 802 O O . ALA A 1 104 ? -2.342 -7.956 18.453 1.00 94.81 104 ALA A O 1
ATOM 803 N N . PRO A 1 105 ? -0.821 -7.372 20.016 1.00 91.56 105 PRO A N 1
ATOM 804 C CA . PRO A 1 105 ? -0.105 -8.636 19.935 1.00 91.56 105 PRO A CA 1
ATOM 805 C C . PRO A 1 105 ? -1.012 -9.791 20.384 1.00 91.56 105 PRO A C 1
ATOM 807 O O . PRO A 1 105 ? -1.830 -9.640 21.288 1.00 91.56 105 PRO A O 1
ATOM 810 N N . GLY A 1 106 ? -0.868 -10.954 19.747 1.00 90.19 106 GLY A N 1
ATOM 811 C CA . GLY A 1 106 ? -1.643 -12.155 20.084 1.00 90.19 106 GLY A CA 1
ATOM 812 C C . GLY A 1 106 ? -3.040 -12.231 19.461 1.00 90.19 106 GLY A C 1
ATOM 813 O O . GLY A 1 106 ? -3.718 -13.240 19.636 1.00 90.19 106 GLY A O 1
ATOM 814 N N . LEU A 1 107 ? -3.467 -11.219 18.699 1.00 92.31 107 LEU A N 1
ATOM 815 C CA . LEU A 1 107 ? -4.707 -11.292 17.930 1.00 92.31 107 LEU A CA 1
ATOM 816 C C . LEU A 1 107 ? -4.547 -12.309 16.787 1.00 92.31 107 LEU A C 1
ATOM 818 O O . LEU A 1 107 ? -3.679 -12.138 15.929 1.00 92.31 107 LEU A O 1
ATOM 822 N N . ASP A 1 108 ? -5.358 -13.368 16.766 1.00 94.69 108 ASP A N 1
ATOM 823 C CA . ASP A 1 108 ? -5.297 -14.374 15.701 1.00 94.69 108 ASP A CA 1
ATOM 824 C C . ASP A 1 108 ? -5.757 -13.814 14.340 1.00 94.69 108 ASP A C 1
ATOM 826 O O . ASP A 1 108 ? -6.350 -12.736 14.247 1.00 94.69 108 ASP A O 1
ATOM 830 N N . ALA A 1 109 ? -5.491 -14.549 13.257 1.00 95.31 109 ALA A N 1
ATOM 831 C CA . ALA A 1 109 ? -5.799 -14.094 11.902 1.00 95.31 109 ALA A CA 1
ATOM 832 C C . ALA A 1 109 ? -7.303 -13.840 11.662 1.00 95.31 109 ALA A C 1
ATOM 834 O O . ALA A 1 109 ? -7.659 -12.924 10.917 1.00 95.31 109 ALA A O 1
ATOM 835 N N . ALA A 1 110 ? -8.195 -14.611 12.292 1.00 95.69 110 ALA A N 1
ATOM 836 C CA . ALA A 1 110 ? -9.639 -14.464 12.117 1.00 95.69 110 ALA A CA 1
ATOM 837 C C . ALA A 1 110 ? -10.169 -13.222 12.851 1.00 95.69 110 ALA A C 1
ATOM 839 O O . ALA A 1 110 ? -10.976 -12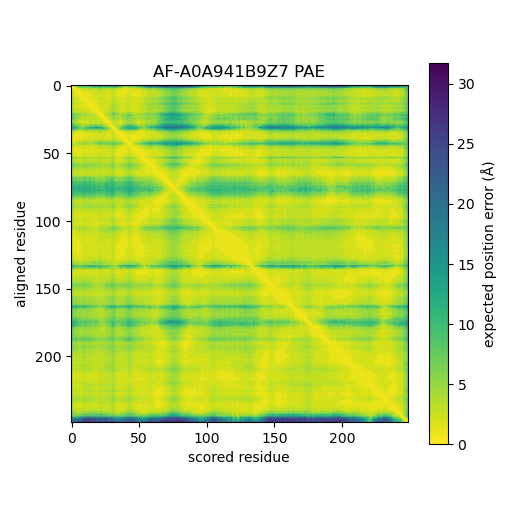.462 12.299 1.00 95.69 110 ALA A O 1
ATOM 840 N N . ALA A 1 111 ? -9.681 -12.983 14.068 1.00 95.69 111 ALA A N 1
ATOM 841 C CA . ALA A 1 111 ? -9.959 -11.793 14.855 1.00 95.69 111 ALA A CA 1
ATOM 842 C C . ALA A 1 111 ? -9.386 -10.538 14.183 1.00 95.69 111 ALA A C 1
ATOM 844 O O . ALA A 1 111 ? -10.120 -9.561 14.033 1.00 95.69 111 ALA A O 1
ATOM 845 N N . GLN A 1 112 ? -8.147 -10.591 13.675 1.00 96.12 112 GLN A N 1
ATOM 846 C CA . GLN A 1 112 ? -7.559 -9.523 12.859 1.00 96.12 112 GLN A CA 1
ATOM 847 C C . GLN A 1 112 ? -8.444 -9.196 11.653 1.00 96.12 112 GLN A C 1
ATOM 849 O O . GLN A 1 112 ? -8.865 -8.053 11.495 1.00 96.12 112 GLN A O 1
ATOM 854 N N . ALA A 1 113 ? -8.799 -10.193 10.833 1.00 96.50 113 ALA A N 1
ATOM 855 C CA . ALA A 1 113 ? -9.657 -9.987 9.667 1.00 96.50 113 ALA A CA 1
ATOM 856 C C . ALA A 1 113 ? -11.008 -9.365 10.050 1.00 96.50 113 ALA A C 1
ATOM 858 O O . ALA A 1 113 ? -11.543 -8.519 9.339 1.00 96.50 113 ALA A O 1
ATOM 859 N N . SER A 1 114 ? -11.611 -9.805 11.158 1.00 96.44 114 SER A N 1
ATOM 860 C CA . SER A 1 114 ? -12.882 -9.253 11.636 1.00 96.44 114 SER A CA 1
ATOM 861 C C . SER A 1 114 ? -12.750 -7.810 12.124 1.00 96.44 114 SER A C 1
ATOM 863 O O . SER A 1 114 ? -13.656 -7.022 11.855 1.00 96.44 114 SER A O 1
ATOM 865 N N . ALA A 1 115 ? -11.660 -7.463 12.811 1.00 97.19 115 ALA A N 1
ATOM 866 C CA . ALA A 1 115 ? -11.401 -6.100 13.268 1.00 97.19 115 ALA A CA 1
ATOM 867 C C . ALA A 1 115 ? -11.131 -5.165 12.081 1.00 97.19 115 ALA A C 1
ATOM 869 O O . ALA A 1 115 ? -11.694 -4.074 12.010 1.00 97.19 115 ALA A O 1
ATOM 870 N N . TRP A 1 116 ? -10.346 -5.622 11.099 1.00 97.38 116 TRP A N 1
ATOM 871 C CA . TRP A 1 116 ? -10.065 -4.868 9.879 1.00 97.38 116 TRP A CA 1
ATOM 872 C C . TRP A 1 116 ? -11.304 -4.585 9.049 1.00 97.38 116 TRP A C 1
ATOM 874 O O . TRP A 1 116 ? -11.450 -3.471 8.561 1.00 97.38 116 TRP A O 1
ATOM 884 N N . ARG A 1 117 ? -12.227 -5.544 8.944 1.00 96.38 117 ARG A N 1
ATOM 885 C CA . ARG A 1 117 ? -13.522 -5.319 8.288 1.00 96.38 117 ARG A CA 1
ATOM 886 C C . ARG A 1 117 ? -14.324 -4.217 8.979 1.00 96.38 117 ARG A C 1
ATOM 888 O O . ARG A 1 117 ? -14.729 -3.273 8.313 1.00 96.38 117 ARG A O 1
ATOM 895 N N . ALA A 1 118 ? -14.455 -4.277 10.306 1.00 96.88 118 ALA A N 1
ATOM 896 C CA . ALA A 1 118 ? -15.161 -3.245 11.066 1.00 96.88 118 ALA A CA 1
ATOM 897 C C . ALA A 1 118 ? -14.517 -1.852 10.902 1.00 96.88 118 ALA A C 1
ATOM 899 O O . ALA A 1 118 ? -15.217 -0.855 10.738 1.00 96.88 118 ALA A O 1
ATOM 900 N N . LEU A 1 119 ? -13.182 -1.782 10.897 1.00 98.12 119 LEU A N 1
ATOM 901 C CA . LEU A 1 119 ? -12.446 -0.536 10.666 1.00 98.12 119 LEU A CA 1
ATOM 902 C C . LEU A 1 119 ? -12.590 -0.017 9.231 1.00 98.12 119 LEU A C 1
ATOM 904 O O . LEU A 1 119 ? -12.692 1.192 9.046 1.00 98.12 119 LEU A O 1
ATOM 908 N N . LEU A 1 120 ? -12.615 -0.897 8.226 1.00 97.44 120 LEU A N 1
ATOM 909 C CA . LEU A 1 120 ? -12.856 -0.520 6.832 1.00 97.44 120 LEU A CA 1
ATOM 910 C C . LEU A 1 120 ? -14.269 0.024 6.622 1.00 97.44 120 LEU A C 1
ATOM 912 O O . LEU A 1 120 ? -14.426 1.001 5.894 1.00 97.44 120 LEU A O 1
ATOM 916 N N . ASP A 1 121 ? -15.281 -0.569 7.257 1.00 96.19 121 ASP A N 1
ATOM 917 C CA . ASP A 1 121 ? -16.655 -0.068 7.175 1.00 96.19 121 ASP A CA 1
ATOM 918 C C . ASP A 1 121 ? -16.766 1.339 7.772 1.00 96.19 121 ASP A C 1
ATOM 920 O O . ASP A 1 121 ? -17.247 2.252 7.099 1.00 96.19 121 ASP A O 1
ATOM 924 N N . ALA A 1 122 ? -16.209 1.554 8.967 1.00 96.88 122 ALA A N 1
ATOM 925 C CA . ALA A 1 122 ? -16.161 2.877 9.588 1.00 96.88 122 ALA A CA 1
ATOM 926 C C . ALA A 1 122 ? -15.315 3.884 8.779 1.00 96.88 122 ALA A C 1
ATOM 928 O O . ALA A 1 122 ? -15.673 5.057 8.669 1.00 96.88 122 ALA A O 1
ATOM 929 N N . ALA A 1 123 ? -14.207 3.444 8.170 1.00 96.81 123 ALA A N 1
ATOM 930 C CA . ALA A 1 123 ? -13.399 4.285 7.286 1.00 96.81 123 ALA A CA 1
ATOM 931 C C . ALA A 1 123 ? -14.186 4.707 6.040 1.00 96.81 123 ALA A C 1
ATOM 933 O O . ALA A 1 123 ? -14.133 5.873 5.655 1.00 96.81 123 ALA A O 1
ATOM 934 N N . ARG A 1 124 ? -14.946 3.788 5.430 1.00 95.69 124 ARG A N 1
ATOM 935 C CA . ARG A 1 124 ? -15.818 4.089 4.288 1.00 95.69 124 ARG A CA 1
ATOM 936 C C . ARG A 1 124 ? -16.889 5.104 4.671 1.00 95.69 124 ARG A C 1
ATOM 938 O O . ARG A 1 124 ? -17.086 6.060 3.928 1.00 95.69 124 ARG A O 1
ATOM 945 N N . GLU A 1 125 ? -17.557 4.920 5.808 1.00 95.06 125 GLU A N 1
ATOM 946 C CA . GLU A 1 125 ? -18.568 5.860 6.311 1.00 95.06 125 GLU A CA 1
ATOM 947 C C . GLU A 1 125 ? -17.981 7.259 6.517 1.00 95.06 125 GLU A C 1
ATOM 949 O O . GLU A 1 125 ? -18.534 8.241 6.019 1.00 95.06 125 GLU A O 1
ATOM 954 N N . HIS A 1 126 ? -16.810 7.351 7.157 1.00 95.50 126 HIS A N 1
ATOM 955 C CA . HIS A 1 126 ? -16.091 8.616 7.322 1.00 95.50 126 HIS A CA 1
ATOM 956 C C . HIS A 1 126 ? -15.767 9.267 5.973 1.00 95.50 126 HIS A C 1
ATOM 958 O O . HIS A 1 126 ? -16.052 10.447 5.766 1.00 95.50 126 HIS A O 1
ATOM 964 N N . LEU A 1 127 ? -15.208 8.501 5.032 1.00 95.12 127 LEU A N 1
ATOM 965 C CA . LEU A 1 127 ? -14.843 8.979 3.696 1.00 95.12 127 LEU A CA 1
ATOM 966 C C . LEU A 1 127 ? -16.063 9.429 2.880 1.00 95.12 127 LEU A C 1
ATOM 968 O O . LEU A 1 127 ? -15.977 10.410 2.147 1.00 95.12 127 LEU A O 1
ATOM 972 N N . GLN A 1 128 ? -17.206 8.756 3.022 1.00 94.25 128 GLN A N 1
ATOM 973 C CA . GLN A 1 128 ? -18.467 9.172 2.406 1.00 94.25 128 GLN A CA 1
ATOM 974 C C . GLN A 1 128 ? -18.980 10.479 3.018 1.00 94.25 128 GLN A C 1
ATOM 976 O O . GLN A 1 128 ? -19.314 11.403 2.275 1.00 94.25 128 GLN A O 1
ATOM 981 N N . ALA A 1 129 ? -18.983 10.591 4.349 1.00 93.62 129 ALA A N 1
ATOM 982 C CA . ALA A 1 129 ? -19.427 11.792 5.059 1.00 93.62 129 ALA A CA 1
ATOM 983 C C . ALA A 1 129 ? -18.562 13.022 4.739 1.00 93.62 129 ALA A C 1
ATOM 985 O O . ALA A 1 129 ? -19.052 14.146 4.685 1.00 93.62 129 ALA A O 1
ATOM 986 N N . THR A 1 130 ? -17.275 12.807 4.473 1.00 93.62 130 THR A N 1
ATOM 987 C CA . THR A 1 130 ? -16.298 13.869 4.199 1.00 93.62 130 THR A CA 1
ATOM 988 C C . THR A 1 130 ? -15.888 13.942 2.726 1.00 93.62 130 THR A C 1
ATOM 990 O O . THR A 1 130 ? -14.920 14.625 2.392 1.00 93.62 130 THR A O 1
ATOM 993 N N . ARG A 1 131 ? -16.628 13.290 1.816 1.00 91.44 131 ARG A N 1
ATOM 994 C CA . ARG A 1 131 ? -16.288 13.164 0.384 1.00 91.44 131 ARG A CA 1
ATOM 995 C C . ARG A 1 131 ? -15.978 14.498 -0.293 1.00 91.44 131 ARG A C 1
ATOM 997 O O . ARG A 1 131 ? -15.067 14.573 -1.116 1.00 91.44 131 ARG A O 1
ATOM 1004 N N . ALA A 1 132 ? -16.703 15.557 0.072 1.00 91.00 132 ALA A N 1
ATOM 1005 C CA . ALA A 1 132 ? -16.500 16.904 -0.466 1.00 91.00 132 ALA A CA 1
ATOM 1006 C C . ALA A 1 132 ? -15.083 17.457 -0.213 1.00 91.00 132 ALA A C 1
ATOM 1008 O O . ALA A 1 132 ? -14.618 18.308 -0.964 1.00 91.00 132 ALA A O 1
ATOM 1009 N N . LEU A 1 133 ? -14.390 16.961 0.817 1.00 88.00 133 LEU A N 1
ATOM 1010 C CA . LEU A 1 133 ? -13.041 17.384 1.186 1.00 88.00 133 LEU A CA 1
ATOM 1011 C C . LEU A 1 133 ? -11.938 16.549 0.524 1.00 88.00 133 LEU A C 1
ATOM 1013 O O . LEU A 1 133 ? -10.785 16.976 0.548 1.00 88.00 133 LEU A O 1
ATOM 1017 N N . GLN A 1 134 ? -12.247 15.355 -0.002 1.00 83.62 134 GLN A N 1
ATOM 1018 C CA . GLN A 1 134 ? -11.208 14.382 -0.365 1.00 83.62 134 GLN A CA 1
ATOM 1019 C C . GLN A 1 134 ? -11.415 13.546 -1.632 1.00 83.62 134 GLN A C 1
ATOM 1021 O O . GLN A 1 134 ? -10.528 12.792 -2.022 1.00 83.62 134 GLN A O 1
ATOM 1026 N N . GLY A 1 135 ? -12.526 13.731 -2.344 1.00 88.62 135 GLY A N 1
ATOM 1027 C CA . GLY A 1 135 ? -12.768 13.026 -3.601 1.00 88.62 135 GLY A CA 1
ATOM 1028 C C . GLY A 1 135 ? -13.113 11.550 -3.392 1.00 88.62 135 GLY A C 1
ATOM 1029 O O . GLY A 1 135 ? -13.630 11.166 -2.346 1.00 88.62 135 GLY A O 1
ATOM 1030 N N . GLY A 1 136 ? -12.912 10.736 -4.432 1.00 93.56 136 GLY A N 1
ATOM 1031 C CA . GLY A 1 136 ? -13.382 9.347 -4.459 1.00 93.56 136 GLY A CA 1
ATOM 1032 C C . GLY A 1 136 ? -12.300 8.268 -4.506 1.00 93.56 136 GLY A C 1
ATOM 1033 O O . GLY A 1 136 ? -12.614 7.116 -4.225 1.00 93.56 136 GLY A O 1
ATOM 1034 N N . ARG A 1 137 ? -11.045 8.587 -4.847 1.00 96.88 137 ARG A N 1
ATOM 1035 C CA . ARG A 1 137 ? -9.968 7.584 -4.926 1.00 96.88 137 ARG A CA 1
ATOM 1036 C C . ARG A 1 137 ? -9.405 7.306 -3.535 1.00 96.88 137 ARG A C 1
ATOM 1038 O O . ARG A 1 137 ? -9.035 8.238 -2.825 1.00 96.88 137 ARG A O 1
ATOM 1045 N N . VAL A 1 138 ? -9.298 6.030 -3.179 1.00 98.00 138 VAL A N 1
ATOM 1046 C CA . VAL A 1 138 ? -8.715 5.585 -1.909 1.00 98.00 138 VAL A CA 1
ATOM 1047 C C . VAL A 1 138 ? -7.628 4.566 -2.190 1.00 98.00 138 VAL A C 1
ATOM 1049 O O . VAL A 1 138 ? -7.857 3.625 -2.949 1.00 98.00 138 VAL A O 1
ATOM 1052 N N . ILE A 1 139 ? -6.471 4.728 -1.554 1.00 98.31 139 ILE A N 1
ATOM 1053 C CA . ILE A 1 139 ? -5.352 3.796 -1.671 1.00 98.31 139 ILE A CA 1
ATOM 1054 C C . ILE A 1 139 ? -4.956 3.185 -0.325 1.00 98.31 139 ILE A C 1
ATOM 1056 O O . ILE A 1 139 ? -5.247 3.728 0.740 1.00 98.31 139 ILE A O 1
ATOM 1060 N N . ALA A 1 140 ? -4.249 2.063 -0.380 1.00 98.12 140 ALA A N 1
ATOM 1061 C CA . ALA A 1 140 ? -3.563 1.453 0.747 1.00 98.12 140 ALA A CA 1
ATOM 1062 C C . ALA A 1 140 ? -2.214 0.901 0.272 1.00 98.12 140 ALA A C 1
ATOM 1064 O O . ALA A 1 140 ? -2.160 0.084 -0.648 1.00 98.12 140 ALA A O 1
ATOM 1065 N N . GLU A 1 141 ? -1.124 1.330 0.902 1.00 96.81 141 GLU A N 1
ATOM 1066 C CA . GLU A 1 141 ? 0.194 0.725 0.699 1.00 96.81 141 GLU A CA 1
ATOM 1067 C C . GLU A 1 141 ? 0.352 -0.517 1.573 1.00 96.81 141 GLU A C 1
ATOM 1069 O O . GLU A 1 141 ? 0.038 -0.511 2.769 1.00 96.81 141 GLU A O 1
ATOM 1074 N N . LEU A 1 142 ? 0.874 -1.587 0.979 1.00 97.25 142 LEU A N 1
ATOM 1075 C CA . LEU A 1 142 ? 1.255 -2.788 1.703 1.00 97.25 142 LEU A CA 1
ATOM 1076 C C . LEU A 1 142 ? 2.779 -2.830 1.833 1.00 97.25 142 LEU A C 1
ATOM 1078 O O . LEU A 1 142 ? 3.466 -2.553 0.853 1.00 97.25 142 LEU A O 1
ATOM 1082 N N . PRO A 1 143 ? 3.317 -3.195 3.012 1.00 95.69 143 PRO A N 1
ATOM 1083 C CA . PRO A 1 143 ? 4.760 -3.305 3.192 1.00 95.69 143 PRO A CA 1
ATOM 1084 C C . PRO A 1 143 ? 5.332 -4.334 2.216 1.00 95.69 143 PRO A C 1
ATOM 1086 O O . PRO A 1 143 ? 4.740 -5.403 2.048 1.00 95.69 143 PRO A O 1
ATOM 1089 N N . GLY A 1 144 ? 6.467 -4.023 1.597 1.00 97.19 144 GLY A N 1
ATOM 1090 C CA . GLY A 1 144 ? 7.177 -4.914 0.683 1.00 97.19 144 GLY A CA 1
ATOM 1091 C C . GLY A 1 144 ? 7.959 -6.020 1.393 1.00 97.19 144 GLY A C 1
ATOM 1092 O O . GLY A 1 144 ? 8.053 -6.074 2.624 1.00 97.19 144 GLY A O 1
ATOM 1093 N N . LEU A 1 145 ? 8.543 -6.927 0.608 1.00 97.12 145 LEU A N 1
ATOM 1094 C CA . LEU A 1 145 ? 9.377 -8.007 1.139 1.00 97.12 145 LEU A CA 1
ATOM 1095 C C . LEU A 1 145 ? 10.651 -7.476 1.809 1.00 97.12 145 LEU A C 1
ATOM 1097 O O . LEU A 1 145 ? 11.291 -6.532 1.341 1.00 97.12 145 LEU A O 1
ATOM 1101 N N . ARG A 1 146 ? 11.065 -8.163 2.875 1.00 95.69 146 ARG A N 1
ATOM 1102 C CA . ARG A 1 146 ? 12.356 -7.979 3.543 1.00 95.69 146 ARG A CA 1
ATOM 1103 C C . ARG A 1 146 ? 13.112 -9.307 3.544 1.00 95.69 146 ARG A C 1
ATOM 1105 O O . ARG A 1 146 ? 12.497 -10.365 3.672 1.00 95.69 146 ARG A O 1
ATOM 1112 N N . ASP A 1 147 ? 14.426 -9.250 3.357 1.00 94.31 147 ASP A N 1
ATOM 1113 C CA . ASP A 1 147 ? 15.311 -10.409 3.460 1.00 94.31 147 ASP A CA 1
ATOM 1114 C C . ASP A 1 147 ? 15.509 -10.832 4.929 1.00 94.31 147 ASP A C 1
ATOM 1116 O O . ASP A 1 147 ? 14.995 -10.208 5.859 1.00 94.31 147 ASP A O 1
ATOM 1120 N N . ALA A 1 148 ? 16.276 -11.901 5.153 1.00 93.38 148 ALA A N 1
ATOM 1121 C CA . ALA A 1 148 ? 16.559 -12.408 6.497 1.0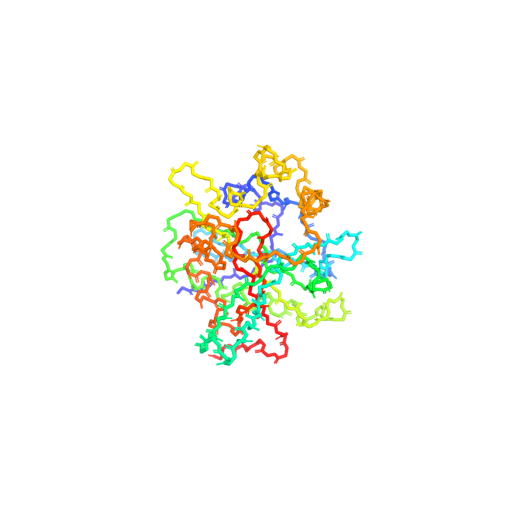0 93.38 148 ALA A CA 1
ATOM 1122 C C . ALA A 1 148 ? 17.337 -11.414 7.389 1.00 93.38 148 ALA A C 1
ATOM 1124 O O . ALA A 1 148 ? 17.386 -11.596 8.602 1.00 93.38 148 ALA A O 1
ATOM 1125 N N . GLN A 1 149 ? 17.944 -10.374 6.809 1.00 92.88 149 GLN A N 1
ATOM 1126 C CA . GLN A 1 149 ? 18.626 -9.290 7.520 1.00 92.88 149 GLN A CA 1
ATOM 1127 C C . GLN A 1 149 ? 17.735 -8.042 7.665 1.00 92.88 149 GLN A C 1
ATOM 1129 O O . GLN A 1 149 ? 18.218 -6.996 8.093 1.00 92.88 149 GLN A O 1
ATOM 1134 N N . GLY A 1 150 ? 16.451 -8.123 7.300 1.00 92.25 150 GLY A N 1
ATOM 1135 C CA . GLY A 1 150 ? 15.504 -7.010 7.376 1.00 92.25 150 GLY A CA 1
ATOM 1136 C C . GLY A 1 150 ? 15.635 -5.980 6.248 1.00 92.25 150 GLY A C 1
ATOM 1137 O O . GLY A 1 150 ? 14.980 -4.940 6.289 1.00 92.25 150 GLY A O 1
ATOM 1138 N N . ARG A 1 151 ? 16.444 -6.236 5.215 1.00 94.12 151 ARG A N 1
ATOM 1139 C CA . ARG A 1 151 ? 16.677 -5.296 4.106 1.00 94.12 151 ARG A CA 1
ATOM 1140 C C . ARG A 1 151 ? 15.690 -5.549 2.975 1.00 94.12 151 ARG A C 1
ATOM 1142 O O . ARG A 1 151 ? 15.352 -6.694 2.695 1.00 94.12 151 ARG A O 1
ATOM 1149 N N . SER A 1 152 ? 15.260 -4.503 2.273 1.00 96.38 152 SER A N 1
ATOM 1150 C CA . SER A 1 152 ? 14.437 -4.686 1.071 1.00 96.38 152 SER A CA 1
ATOM 1151 C C . SER A 1 152 ? 15.285 -5.181 -0.114 1.00 96.38 152 SER A C 1
ATOM 1153 O O . SER A 1 152 ? 16.218 -4.477 -0.518 1.00 96.38 152 SER A O 1
ATOM 1155 N N . PRO A 1 153 ? 14.952 -6.330 -0.739 1.00 97.31 153 PRO A N 1
ATOM 1156 C CA . PRO A 1 153 ? 15.587 -6.752 -1.986 1.00 97.31 153 PRO A CA 1
ATOM 1157 C C . PRO A 1 153 ? 15.386 -5.740 -3.120 1.00 97.31 153 PRO A C 1
ATOM 1159 O O . PRO A 1 153 ? 16.296 -5.541 -3.923 1.00 97.31 153 PRO A O 1
ATOM 1162 N N . PHE A 1 154 ? 14.230 -5.066 -3.160 1.00 98.00 154 PHE A N 1
ATOM 1163 C CA . PHE A 1 154 ? 13.934 -4.026 -4.144 1.00 98.00 154 PHE A CA 1
ATOM 1164 C C . PHE A 1 154 ? 14.861 -2.816 -3.977 1.00 98.00 154 PHE A C 1
ATOM 1166 O O . PHE A 1 154 ? 15.535 -2.428 -4.935 1.00 98.00 154 PHE A O 1
ATOM 1173 N N . TRP A 1 155 ? 15.002 -2.289 -2.752 1.00 97.00 155 TRP A N 1
ATOM 1174 C CA . TRP A 1 155 ? 15.950 -1.203 -2.471 1.00 97.00 155 TRP A CA 1
ATOM 1175 C C . TRP A 1 155 ? 17.379 -1.575 -2.875 1.00 97.00 155 TRP A C 1
ATOM 1177 O O . TRP A 1 155 ? 18.092 -0.783 -3.492 1.00 97.00 155 TRP A O 1
ATOM 1187 N N . GLN A 1 156 ? 17.791 -2.808 -2.566 1.00 96.50 156 GLN A N 1
ATOM 1188 C CA . GLN A 1 156 ? 19.110 -3.316 -2.932 1.00 96.50 156 GLN A CA 1
ATOM 1189 C C . GLN A 1 156 ? 19.293 -3.459 -4.449 1.00 96.50 156 GLN A C 1
ATOM 1191 O O . GLN A 1 156 ? 20.419 -3.390 -4.922 1.00 96.50 156 GLN A O 1
ATOM 1196 N N . GLY A 1 157 ? 18.235 -3.667 -5.229 1.00 96.00 157 GLY A N 1
ATOM 1197 C CA . GLY A 1 157 ? 18.335 -3.744 -6.688 1.00 96.00 157 GLY A CA 1
ATOM 1198 C C . GLY A 1 157 ? 18.281 -2.399 -7.404 1.00 96.00 157 GLY A C 1
ATOM 1199 O O . GLY A 1 157 ? 18.778 -2.313 -8.522 1.00 96.00 157 GLY A O 1
ATOM 1200 N N . LEU A 1 158 ? 17.683 -1.375 -6.788 1.00 95.94 158 LEU A N 1
ATOM 1201 C CA . LEU A 1 158 ? 17.433 -0.081 -7.426 1.00 95.94 158 LEU A CA 1
ATOM 1202 C C . LEU A 1 158 ? 17.914 1.095 -6.570 1.00 95.94 158 LEU A C 1
ATOM 1204 O O . LEU A 1 158 ? 18.889 1.759 -6.921 1.00 95.94 158 LEU A O 1
ATOM 1208 N N . GLY A 1 159 ? 17.252 1.348 -5.441 1.00 95.25 159 GLY A N 1
ATOM 1209 C CA . GLY A 1 159 ? 17.440 2.571 -4.655 1.00 95.25 159 GLY A CA 1
ATOM 1210 C C . GLY A 1 159 ? 18.862 2.790 -4.131 1.00 95.25 159 GLY A C 1
ATOM 1211 O O . GLY A 1 159 ? 19.356 3.920 -4.163 1.00 95.25 159 GLY A O 1
ATOM 1212 N N . ARG A 1 160 ? 19.578 1.719 -3.751 1.00 95.31 160 ARG A N 1
ATOM 1213 C CA . ARG A 1 160 ? 20.952 1.810 -3.214 1.00 95.31 160 ARG A CA 1
ATOM 1214 C C . ARG A 1 160 ? 21.948 2.501 -4.150 1.00 95.31 160 ARG A C 1
ATOM 1216 O O . ARG A 1 160 ? 22.961 3.018 -3.691 1.00 95.31 160 ARG A O 1
ATOM 1223 N N . HIS A 1 161 ? 21.686 2.471 -5.458 1.00 94.62 161 HIS A N 1
ATOM 1224 C CA . HIS A 1 161 ? 22.559 3.059 -6.474 1.00 94.62 161 HIS A CA 1
ATOM 1225 C C . HIS A 1 161 ? 22.473 4.591 -6.504 1.00 94.62 161 HIS A C 1
ATOM 1227 O O . HIS A 1 161 ? 23.376 5.242 -7.020 1.00 94.62 161 HIS A O 1
ATOM 1233 N N . PHE A 1 162 ? 21.418 5.155 -5.915 1.00 94.19 162 PHE A N 1
ATOM 1234 C CA . PHE A 1 162 ? 21.167 6.594 -5.833 1.00 94.19 162 PHE A CA 1
ATOM 1235 C C . PHE A 1 162 ? 21.313 7.127 -4.402 1.00 94.19 162 PHE A C 1
ATOM 1237 O O . PHE A 1 162 ? 21.645 8.292 -4.202 1.00 94.19 162 PHE A O 1
ATOM 1244 N N . HIS A 1 163 ? 21.104 6.272 -3.397 1.00 92.12 163 HIS A N 1
ATOM 1245 C CA . HIS A 1 163 ? 21.341 6.584 -1.993 1.00 92.12 163 HIS A CA 1
ATOM 1246 C C . HIS A 1 163 ? 21.903 5.361 -1.259 1.00 92.12 163 HIS A C 1
ATOM 1248 O O . HIS A 1 163 ? 21.193 4.388 -1.015 1.00 92.12 163 HIS A O 1
ATOM 1254 N N . ALA A 1 164 ? 23.179 5.426 -0.871 1.00 85.50 164 ALA A N 1
ATOM 1255 C CA . ALA A 1 164 ? 23.885 4.305 -0.243 1.00 85.50 164 ALA A CA 1
ATOM 1256 C C . ALA A 1 164 ? 23.453 4.016 1.210 1.00 85.50 164 ALA A C 1
ATOM 1258 O O . ALA A 1 164 ? 23.759 2.948 1.736 1.00 85.50 164 ALA A O 1
ATOM 1259 N N . GLY A 1 165 ? 22.775 4.960 1.871 1.00 86.94 165 GLY A N 1
ATOM 1260 C CA . GLY A 1 165 ? 22.289 4.785 3.240 1.00 86.94 165 GLY A CA 1
ATOM 1261 C C . GLY A 1 165 ? 21.017 3.937 3.331 1.00 86.94 165 GLY A C 1
ATOM 1262 O O . GLY A 1 165 ? 20.355 3.656 2.329 1.00 86.94 165 GLY A O 1
ATOM 1263 N N . ASP A 1 166 ? 20.657 3.575 4.562 1.00 88.88 166 ASP A N 1
ATOM 1264 C CA . ASP A 1 166 ? 19.425 2.849 4.868 1.00 88.88 166 ASP A CA 1
ATOM 1265 C C . ASP A 1 166 ? 18.193 3.763 4.692 1.00 88.88 166 ASP A C 1
ATOM 1267 O O . ASP A 1 166 ? 18.099 4.794 5.371 1.00 88.88 166 ASP A O 1
ATOM 1271 N N . PRO A 1 167 ? 17.250 3.430 3.792 1.00 90.75 167 PRO A N 1
ATOM 1272 C CA . PRO A 1 167 ? 16.048 4.227 3.595 1.00 90.75 167 PRO A CA 1
ATOM 1273 C C . PRO A 1 167 ? 15.174 4.248 4.850 1.00 90.75 167 PRO A C 1
ATOM 1275 O O . PRO A 1 167 ? 14.571 5.281 5.131 1.00 90.75 167 PRO A O 1
ATOM 1278 N N . ASP A 1 168 ? 15.147 3.178 5.651 1.00 88.56 168 ASP A N 1
ATOM 1279 C CA . ASP A 1 168 ? 14.333 3.138 6.866 1.00 88.56 168 ASP A CA 1
ATOM 1280 C C . ASP A 1 168 ? 14.861 4.149 7.902 1.00 88.56 168 ASP A C 1
ATOM 1282 O O . ASP A 1 168 ? 14.072 4.840 8.546 1.00 88.56 168 ASP A O 1
ATOM 1286 N N . ALA A 1 169 ? 16.181 4.350 7.984 1.00 89.00 169 ALA A N 1
ATOM 1287 C CA . ALA A 1 169 ? 16.783 5.397 8.814 1.00 89.00 169 ALA A CA 1
ATOM 1288 C C . ALA A 1 169 ? 16.419 6.819 8.338 1.00 89.00 169 ALA A C 1
ATOM 1290 O O . ALA A 1 169 ? 16.184 7.717 9.153 1.00 89.00 169 ALA A O 1
ATOM 1291 N N . VAL A 1 170 ? 16.328 7.042 7.020 1.00 88.94 170 VAL A N 1
ATOM 1292 C CA . VAL A 1 170 ? 15.869 8.326 6.457 1.00 88.94 170 VAL A CA 1
ATOM 1293 C C . VAL A 1 170 ? 14.408 8.580 6.828 1.00 88.94 170 VAL A C 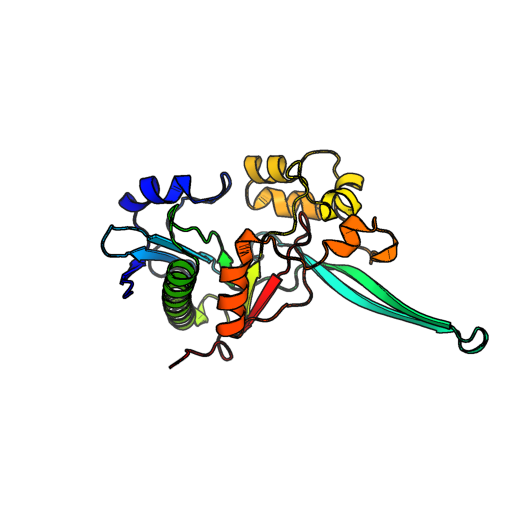1
ATOM 1295 O O . VAL A 1 170 ? 14.077 9.675 7.288 1.00 88.94 170 VAL A O 1
ATOM 1298 N N . LEU A 1 171 ? 13.551 7.565 6.687 1.00 86.69 171 LEU A N 1
ATOM 1299 C CA . LEU A 1 171 ? 12.136 7.641 7.050 1.00 86.69 171 LEU A CA 1
ATOM 1300 C C . LEU A 1 171 ? 11.926 7.833 8.555 1.00 86.69 171 LEU A C 1
ATOM 1302 O O . LEU A 1 171 ? 11.051 8.597 8.946 1.00 86.69 171 LEU A O 1
ATOM 1306 N N . GLN A 1 172 ? 12.740 7.210 9.407 1.00 86.06 172 GLN A N 1
ATOM 1307 C CA . GLN A 1 172 ? 12.692 7.426 10.856 1.00 86.06 172 GLN A CA 1
ATOM 1308 C C . GLN A 1 172 ? 13.052 8.863 11.239 1.00 86.06 172 GLN A C 1
ATOM 1310 O O . GLN A 1 172 ? 12.411 9.450 12.106 1.00 86.06 172 GLN A O 1
ATOM 1315 N N . ARG A 1 173 ? 14.058 9.450 10.583 1.00 86.12 173 ARG A N 1
ATOM 1316 C CA . ARG A 1 173 ? 14.521 10.807 10.897 1.00 86.12 173 ARG A CA 1
ATOM 1317 C C . ARG A 1 173 ? 13.599 11.901 10.358 1.00 86.12 173 ARG A C 1
ATOM 1319 O O . ARG A 1 173 ? 13.492 12.956 10.973 1.00 86.12 173 ARG A O 1
ATOM 1326 N N . LEU A 1 174 ? 13.002 11.685 9.187 1.00 84.19 174 LEU A N 1
ATOM 1327 C CA . LEU A 1 174 ? 12.303 12.732 8.430 1.00 84.19 174 LEU A CA 1
ATOM 1328 C C . LEU A 1 174 ? 10.810 12.448 8.217 1.00 84.19 174 LEU A C 1
ATOM 1330 O O . LEU A 1 174 ? 10.106 13.275 7.643 1.00 84.19 174 LEU A O 1
ATOM 1334 N N . GLY A 1 175 ? 10.310 11.289 8.645 1.00 78.12 175 GLY A N 1
ATOM 1335 C CA . GLY A 1 175 ? 8.915 10.895 8.465 1.00 78.12 175 GLY A CA 1
ATOM 1336 C C . GLY A 1 175 ? 8.484 10.928 6.996 1.00 78.12 175 GLY A C 1
ATOM 1337 O O . GLY A 1 175 ? 9.199 10.469 6.100 1.00 78.12 175 GLY A O 1
ATOM 1338 N N . LEU A 1 176 ? 7.308 11.512 6.741 1.00 70.12 176 LEU A N 1
ATOM 1339 C CA . LEU A 1 176 ? 6.741 11.661 5.394 1.00 70.12 176 LEU A CA 1
ATOM 1340 C C . LEU A 1 176 ? 7.641 12.474 4.450 1.00 70.12 176 LEU A C 1
ATOM 1342 O O . LEU A 1 176 ? 7.697 12.177 3.255 1.00 70.12 176 LEU A O 1
ATOM 1346 N N . ASP A 1 177 ? 8.392 13.444 4.977 1.00 78.19 177 ASP A N 1
ATOM 1347 C CA . ASP A 1 177 ? 9.325 14.245 4.181 1.00 78.19 177 ASP A CA 1
ATOM 1348 C C . ASP A 1 177 ? 10.509 13.418 3.673 1.00 78.19 177 ASP A C 1
ATOM 1350 O O . ASP A 1 177 ? 11.034 13.689 2.591 1.00 78.19 177 ASP A O 1
ATOM 1354 N N . GLY A 1 178 ? 10.886 12.366 4.405 1.00 83.50 178 GLY A N 1
ATOM 1355 C CA . GLY A 1 178 ? 11.929 11.434 3.990 1.00 83.50 178 GLY A CA 1
ATOM 1356 C C . GLY A 1 178 ? 11.600 10.747 2.666 1.00 83.50 178 GLY A C 1
ATOM 1357 O O . GLY A 1 178 ? 12.476 10.611 1.816 1.00 83.50 178 GLY A O 1
ATOM 1358 N N . ARG A 1 179 ? 10.327 10.391 2.433 1.00 85.44 179 ARG A N 1
ATOM 1359 C CA . ARG A 1 179 ? 9.894 9.767 1.167 1.00 85.44 179 ARG A CA 1
ATOM 1360 C C . ARG A 1 179 ? 10.063 10.704 -0.022 1.00 85.44 179 ARG A C 1
ATOM 1362 O O . ARG A 1 179 ? 10.577 10.284 -1.053 1.00 85.44 179 ARG A O 1
ATOM 1369 N N . ALA A 1 180 ? 9.663 11.967 0.118 1.00 88.50 180 ALA A N 1
ATOM 1370 C CA . ALA A 1 180 ? 9.816 12.955 -0.949 1.00 88.50 180 ALA A CA 1
ATOM 1371 C C . ALA A 1 180 ? 11.298 13.218 -1.272 1.00 88.50 180 ALA A C 1
ATOM 1373 O O . ALA A 1 180 ? 11.659 13.351 -2.440 1.00 88.50 180 ALA A O 1
ATOM 1374 N N . GLN A 1 181 ? 12.165 13.232 -0.254 1.00 88.62 181 GLN A N 1
ATOM 1375 C CA . GLN A 1 181 ? 13.609 13.381 -0.448 1.00 88.62 181 GLN A CA 1
ATOM 1376 C C . GLN A 1 181 ? 14.238 12.170 -1.139 1.00 88.62 181 GLN A C 1
ATOM 1378 O O . GLN A 1 181 ? 15.009 12.350 -2.077 1.00 88.62 181 GLN A O 1
ATOM 1383 N N . LEU A 1 182 ? 13.886 10.946 -0.728 1.00 92.31 182 LEU A N 1
ATOM 1384 C CA . LEU A 1 182 ? 14.349 9.734 -1.408 1.00 92.31 182 LEU A CA 1
ATOM 1385 C C . LEU A 1 182 ? 13.880 9.713 -2.867 1.00 92.31 182 LEU A C 1
ATOM 1387 O O . LEU A 1 182 ? 14.682 9.441 -3.756 1.00 92.31 182 LEU A O 1
ATOM 1391 N N . ALA A 1 183 ? 12.620 10.074 -3.127 1.00 93.12 183 ALA A N 1
ATOM 1392 C CA . ALA A 1 183 ? 12.072 10.156 -4.479 1.00 93.12 183 ALA A CA 1
ATOM 1393 C C . ALA A 1 183 ? 12.838 11.139 -5.376 1.00 93.12 183 ALA A C 1
ATOM 1395 O O . ALA A 1 183 ? 13.036 10.854 -6.553 1.00 93.12 183 ALA A O 1
ATOM 1396 N N . ALA A 1 184 ? 13.314 12.263 -4.832 1.00 92.38 184 ALA A N 1
ATOM 1397 C CA . ALA A 1 184 ? 14.092 13.243 -5.591 1.00 92.38 184 ALA A CA 1
ATOM 1398 C C . ALA A 1 184 ? 15.441 12.697 -6.098 1.00 92.38 184 ALA A C 1
ATOM 1400 O O . ALA A 1 184 ? 16.002 13.248 -7.043 1.00 92.38 184 ALA A O 1
ATOM 1401 N N . LEU A 1 185 ? 15.951 11.621 -5.488 1.00 94.44 185 LEU A N 1
ATOM 1402 C CA . LEU A 1 185 ? 17.181 10.940 -5.903 1.00 94.44 185 LEU A CA 1
ATOM 1403 C C . LEU A 1 185 ? 16.923 9.815 -6.916 1.00 94.44 185 LEU A C 1
ATOM 1405 O O . LEU A 1 185 ? 17.862 9.332 -7.542 1.00 94.44 185 LEU A O 1
ATOM 1409 N N . MET A 1 186 ? 15.674 9.367 -7.056 1.00 95.81 186 MET A N 1
ATOM 1410 C CA . MET A 1 186 ? 15.313 8.232 -7.903 1.00 95.81 186 MET A CA 1
ATOM 1411 C C . MET A 1 186 ? 15.312 8.600 -9.401 1.00 95.81 186 MET A C 1
ATOM 1413 O O . MET A 1 186 ? 15.070 9.755 -9.763 1.00 95.81 186 MET A O 1
ATOM 1417 N N . PRO A 1 187 ? 15.555 7.629 -10.304 1.00 93.94 187 PRO A N 1
ATOM 1418 C CA . PRO A 1 187 ? 15.543 7.869 -11.743 1.00 93.94 187 PRO A CA 1
ATOM 1419 C C . PRO A 1 187 ? 14.152 8.301 -12.225 1.00 93.94 187 PRO A C 1
ATOM 1421 O O . PRO A 1 187 ? 13.143 7.678 -11.895 1.00 93.94 187 PRO A O 1
ATOM 1424 N N . ARG A 1 188 ? 14.106 9.361 -13.044 1.00 93.50 188 ARG A N 1
ATOM 1425 C CA . ARG A 1 188 ? 12.857 9.896 -13.626 1.00 93.50 188 ARG A CA 1
ATOM 1426 C C . ARG A 1 188 ? 12.507 9.246 -14.966 1.00 93.50 188 ARG A C 1
ATOM 1428 O O . ARG A 1 188 ? 11.359 9.288 -15.391 1.00 93.50 188 ARG A O 1
ATOM 1435 N N . GLN A 1 189 ? 13.500 8.678 -15.643 1.00 94.94 189 GLN A N 1
ATOM 1436 C CA . GLN A 1 189 ? 13.335 7.910 -16.870 1.00 94.94 189 GLN A CA 1
ATOM 1437 C C . GLN A 1 189 ? 12.797 6.503 -16.591 1.00 94.94 189 GLN A C 1
ATOM 1439 O O . GLN A 1 189 ? 12.919 5.982 -15.484 1.00 94.94 189 GLN A O 1
ATOM 1444 N N . VAL A 1 190 ? 12.259 5.869 -17.633 1.00 96.88 190 VAL A N 1
ATOM 1445 C CA . VAL A 1 190 ? 11.806 4.478 -17.571 1.00 96.88 190 VAL A CA 1
ATOM 1446 C C . VAL A 1 190 ? 12.976 3.550 -17.237 1.00 96.88 190 VAL A C 1
ATOM 1448 O O . VAL A 1 190 ? 13.996 3.548 -17.927 1.00 96.88 190 VAL A O 1
ATOM 1451 N N . VAL A 1 191 ? 12.803 2.722 -16.209 1.00 97.38 191 VAL A N 1
ATOM 1452 C CA . VAL A 1 191 ? 13.743 1.661 -15.830 1.00 97.38 191 VAL A CA 1
ATOM 1453 C C . VAL A 1 191 ? 13.156 0.315 -16.232 1.00 97.38 191 VAL A C 1
ATOM 1455 O O . VAL A 1 191 ? 12.050 -0.033 -15.829 1.00 97.38 191 VAL A O 1
ATOM 1458 N N . TYR A 1 192 ? 13.891 -0.474 -17.011 1.00 97.25 192 TYR A N 1
ATOM 1459 C CA . TYR A 1 192 ? 13.497 -1.851 -17.296 1.00 97.25 192 TYR A CA 1
ATOM 1460 C C . TYR A 1 192 ? 13.736 -2.716 -16.063 1.00 97.25 192 TYR A C 1
ATOM 1462 O O . TYR A 1 192 ? 14.846 -2.745 -15.531 1.00 97.25 192 TYR A O 1
ATOM 1470 N N . ALA A 1 193 ? 12.724 -3.476 -15.644 1.00 96.75 193 ALA A N 1
ATOM 1471 C CA . ALA A 1 193 ? 12.848 -4.387 -14.508 1.00 96.75 193 ALA A CA 1
ATOM 1472 C C . ALA A 1 193 ? 13.977 -5.412 -14.720 1.00 96.75 193 ALA A C 1
ATOM 1474 O O . ALA A 1 193 ? 14.642 -5.803 -13.767 1.00 96.75 193 ALA A O 1
ATOM 1475 N N . SER A 1 194 ? 14.264 -5.781 -15.974 1.00 95.56 194 SER A N 1
ATOM 1476 C CA . SER A 1 194 ? 15.362 -6.687 -16.330 1.00 95.56 194 SER A CA 1
ATOM 1477 C C . SER A 1 194 ? 16.760 -6.153 -15.999 1.00 95.56 194 SER A C 1
ATOM 1479 O O . SER A 1 194 ? 17.705 -6.933 -16.003 1.00 95.56 194 SER A O 1
ATOM 1481 N N . PHE A 1 195 ? 16.917 -4.851 -15.736 1.00 96.19 195 PHE A N 1
ATOM 1482 C CA . PHE A 1 195 ? 18.183 -4.281 -15.260 1.00 96.19 195 PHE A CA 1
ATOM 1483 C C . PHE A 1 195 ? 18.379 -4.449 -13.751 1.00 96.19 195 PHE A C 1
ATOM 1485 O O . PHE A 1 195 ? 19.480 -4.236 -13.248 1.00 96.19 195 PHE A O 1
ATOM 1492 N N . LEU A 1 196 ? 17.330 -4.831 -13.020 1.00 97.00 196 LEU A N 1
ATOM 1493 C CA . LEU A 1 196 ? 17.406 -5.079 -11.588 1.00 97.00 196 LEU A CA 1
ATOM 1494 C C . LEU A 1 196 ? 17.903 -6.499 -11.311 1.00 97.00 196 LEU A C 1
ATOM 1496 O O . LEU A 1 196 ? 17.792 -7.399 -12.147 1.00 97.00 196 LEU A O 1
ATOM 1500 N N . SER A 1 197 ? 18.400 -6.732 -10.097 1.00 97.19 197 SER A N 1
ATOM 1501 C CA . SER A 1 197 ? 18.755 -8.084 -9.660 1.00 97.19 197 SER A CA 1
ATOM 1502 C C . SER A 1 197 ? 17.527 -9.014 -9.671 1.00 97.19 197 SER A C 1
ATOM 1504 O O . SER A 1 197 ? 16.406 -8.546 -9.447 1.00 97.19 197 SER A O 1
ATOM 1506 N N . PRO A 1 198 ? 17.699 -10.338 -9.853 1.00 97.31 198 PRO A N 1
ATOM 1507 C CA . PRO A 1 198 ? 16.579 -11.283 -9.804 1.00 97.31 198 PRO A CA 1
ATOM 1508 C C . PRO A 1 198 ? 15.759 -11.188 -8.509 1.00 97.31 198 PRO A C 1
ATOM 1510 O O . PRO A 1 198 ? 14.535 -11.275 -8.540 1.00 97.31 198 PRO A O 1
ATOM 1513 N N . ALA A 1 199 ? 16.421 -10.939 -7.374 1.00 97.44 199 ALA A N 1
ATOM 1514 C CA . ALA A 1 199 ? 15.754 -10.761 -6.086 1.00 97.44 199 ALA A CA 1
ATOM 1515 C C . ALA A 1 199 ? 14.895 -9.485 -6.036 1.00 97.44 199 ALA A C 1
ATOM 1517 O O . ALA A 1 199 ? 13.808 -9.502 -5.466 1.00 97.44 199 ALA A O 1
ATOM 1518 N N . ALA A 1 200 ? 15.351 -8.390 -6.651 1.00 97.75 200 ALA A N 1
ATOM 1519 C CA . ALA A 1 200 ? 14.575 -7.158 -6.741 1.00 97.75 200 ALA A CA 1
ATOM 1520 C C . ALA A 1 200 ? 13.373 -7.312 -7.676 1.00 97.75 200 ALA A C 1
ATOM 1522 O O . ALA A 1 200 ? 12.277 -6.891 -7.319 1.00 97.75 200 ALA A O 1
ATOM 1523 N N . GLN A 1 201 ? 13.556 -7.976 -8.822 1.00 97.88 201 GLN A N 1
ATOM 1524 C CA . GLN A 1 201 ? 12.461 -8.306 -9.740 1.00 97.88 201 GLN A CA 1
ATOM 1525 C C . GLN A 1 201 ? 11.396 -9.165 -9.051 1.00 97.88 201 GLN A C 1
ATOM 1527 O O . GLN A 1 201 ? 10.209 -8.872 -9.153 1.00 97.88 201 GLN A O 1
ATOM 1532 N N . ALA A 1 202 ? 11.816 -10.187 -8.299 1.00 97.31 202 ALA A N 1
ATOM 1533 C CA . ALA A 1 202 ? 10.907 -11.051 -7.551 1.00 97.31 202 ALA A CA 1
ATOM 1534 C C . ALA A 1 202 ? 10.186 -10.325 -6.403 1.00 97.31 202 ALA A C 1
ATOM 1536 O O . ALA A 1 202 ? 9.103 -10.748 -6.017 1.00 97.31 202 ALA A O 1
ATOM 1537 N N . ALA A 1 203 ? 10.763 -9.249 -5.857 1.00 98.06 203 ALA A N 1
ATOM 1538 C CA . ALA A 1 203 ? 10.146 -8.457 -4.794 1.00 98.06 203 ALA A CA 1
ATOM 1539 C C . ALA A 1 203 ? 9.134 -7.418 -5.303 1.00 98.06 203 ALA A C 1
ATOM 1541 O O . ALA A 1 203 ? 8.320 -6.936 -4.516 1.00 98.06 203 ALA A O 1
ATOM 1542 N N . MET A 1 204 ? 9.152 -7.080 -6.597 1.00 98.19 204 MET A N 1
ATOM 1543 C CA . MET A 1 204 ? 8.222 -6.111 -7.178 1.00 98.19 204 MET A CA 1
ATOM 1544 C C . MET A 1 204 ? 6.765 -6.543 -6.966 1.00 98.19 204 MET A C 1
ATOM 154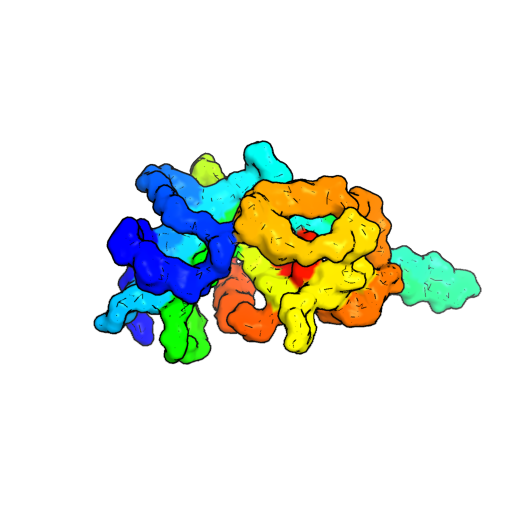6 O O . MET A 1 204 ? 6.361 -7.643 -7.349 1.00 98.19 204 MET A O 1
ATOM 1550 N N . ALA A 1 205 ? 5.974 -5.645 -6.375 1.00 98.00 205 ALA A N 1
ATOM 1551 C CA . ALA A 1 205 ? 4.557 -5.829 -6.070 1.00 98.00 205 ALA A CA 1
ATOM 1552 C C . ALA A 1 205 ? 4.253 -7.011 -5.130 1.00 98.00 205 ALA A C 1
ATOM 1554 O O . ALA A 1 205 ? 3.110 -7.463 -5.057 1.00 98.00 205 ALA A O 1
ATOM 1555 N N . GLN A 1 206 ? 5.248 -7.496 -4.382 1.00 98.12 206 GLN A N 1
ATOM 1556 C CA . GLN A 1 206 ? 5.053 -8.534 -3.376 1.00 98.12 206 GLN A CA 1
ATOM 1557 C C . GLN A 1 206 ? 4.895 -7.914 -1.989 1.00 98.12 206 GLN A C 1
ATOM 1559 O O . GLN A 1 206 ? 5.792 -7.236 -1.488 1.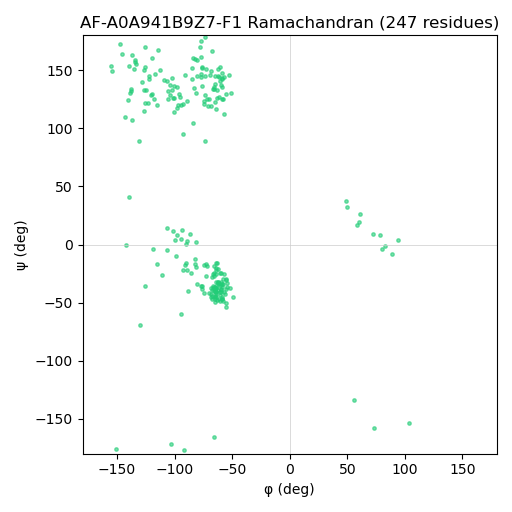00 98.12 206 GLN A O 1
ATOM 1564 N N . ALA A 1 207 ? 3.752 -8.171 -1.354 1.00 97.69 207 ALA A N 1
ATOM 1565 C CA . ALA A 1 207 ? 3.514 -7.766 0.024 1.00 97.69 207 ALA A CA 1
ATOM 1566 C C . ALA A 1 207 ? 4.235 -8.704 1.010 1.00 97.69 207 ALA A C 1
ATOM 1568 O O . ALA A 1 207 ? 4.327 -9.914 0.791 1.00 97.69 207 ALA A O 1
ATOM 1569 N N . ALA A 1 208 ? 4.692 -8.158 2.136 1.00 96.75 208 ALA A N 1
ATOM 1570 C CA . ALA A 1 208 ? 5.232 -8.929 3.245 1.00 96.75 208 ALA A CA 1
ATOM 1571 C C . ALA A 1 208 ? 4.204 -9.963 3.743 1.00 96.75 208 ALA A C 1
ATOM 1573 O O . ALA A 1 208 ? 3.014 -9.640 3.835 1.00 96.75 208 ALA A O 1
ATOM 1574 N N . PRO A 1 209 ? 4.631 -11.169 4.169 1.00 95.69 209 PRO A N 1
ATOM 1575 C CA . PRO A 1 209 ? 3.718 -12.184 4.704 1.00 95.69 209 PRO A CA 1
ATOM 1576 C C . PRO A 1 209 ? 2.840 -11.683 5.861 1.00 95.69 209 PRO A C 1
ATOM 1578 O O . PRO A 1 209 ? 1.672 -12.054 5.961 1.00 95.69 209 PRO A O 1
ATOM 1581 N N . SER A 1 210 ? 3.364 -10.776 6.692 1.00 93.00 210 SER A N 1
ATOM 1582 C CA . SER A 1 210 ? 2.626 -10.139 7.792 1.00 93.00 210 SER A CA 1
ATOM 1583 C C . SER A 1 210 ? 1.429 -9.299 7.330 1.00 93.00 210 SER A C 1
ATOM 1585 O O . SER A 1 210 ? 0.506 -9.061 8.102 1.00 93.00 210 SER A O 1
ATOM 1587 N N . ALA A 1 211 ? 1.404 -8.858 6.071 1.00 95.62 211 ALA A N 1
ATOM 1588 C CA . ALA A 1 211 ? 0.305 -8.089 5.502 1.00 95.62 211 ALA A CA 1
ATOM 1589 C C . ALA A 1 211 ? -0.785 -8.960 4.863 1.00 95.62 211 ALA A C 1
ATOM 1591 O O . ALA A 1 211 ? -1.765 -8.404 4.374 1.00 95.62 211 ALA A O 1
ATOM 1592 N N . ARG A 1 212 ? -0.659 -10.296 4.877 1.00 96.19 212 ARG A N 1
ATOM 1593 C CA . ARG A 1 212 ? -1.573 -11.196 4.159 1.00 96.19 212 ARG A CA 1
ATOM 1594 C C . ARG A 1 212 ? -3.041 -10.996 4.539 1.00 96.19 212 ARG A C 1
ATOM 1596 O O . ARG A 1 212 ? -3.867 -10.780 3.661 1.00 96.19 212 ARG A O 1
ATOM 1603 N N . VAL A 1 213 ? -3.347 -10.989 5.838 1.00 97.38 213 VAL A N 1
ATOM 1604 C CA . VAL A 1 213 ? -4.723 -10.797 6.335 1.00 97.38 213 VAL A CA 1
ATOM 1605 C C . VAL A 1 213 ? -5.292 -9.451 5.882 1.00 97.38 213 VAL A C 1
ATOM 1607 O O . VAL A 1 213 ? -6.457 -9.360 5.502 1.00 97.38 213 VAL A O 1
ATOM 1610 N N . TRP A 1 214 ? -4.465 -8.403 5.888 1.00 97.31 214 TRP A N 1
ATOM 1611 C CA . TRP A 1 214 ? -4.865 -7.075 5.432 1.00 97.31 214 TRP A CA 1
ATOM 1612 C C . TRP A 1 214 ? -5.115 -7.032 3.924 1.00 97.31 214 TRP A C 1
ATOM 1614 O O . TRP A 1 214 ? -6.137 -6.508 3.498 1.00 97.31 214 TRP A O 1
ATOM 1624 N N . MET A 1 215 ? -4.224 -7.626 3.130 1.00 97.50 215 MET A N 1
ATOM 1625 C CA . MET A 1 215 ? 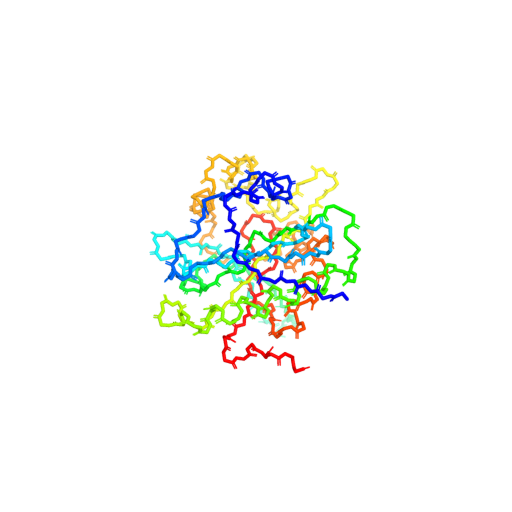-4.366 -7.721 1.677 1.00 97.50 215 MET A CA 1
ATOM 1626 C C . MET A 1 215 ? -5.655 -8.445 1.283 1.00 97.50 215 MET A C 1
ATOM 1628 O O . MET A 1 215 ? -6.406 -7.942 0.450 1.00 97.50 215 MET A O 1
ATOM 1632 N N . ASP A 1 216 ? -5.934 -9.585 1.918 1.00 97.00 216 ASP A N 1
ATOM 1633 C CA . ASP A 1 216 ? -7.147 -10.364 1.669 1.00 97.00 216 ASP A CA 1
ATOM 1634 C C . ASP A 1 216 ? -8.396 -9.560 2.079 1.00 97.00 216 ASP A C 1
ATOM 1636 O O . ASP A 1 216 ? -9.370 -9.498 1.333 1.00 97.00 216 ASP A O 1
ATOM 1640 N N . THR A 1 217 ? -8.339 -8.850 3.214 1.00 96.62 217 THR A N 1
ATOM 1641 C CA . THR A 1 217 ? -9.436 -7.988 3.689 1.00 96.62 217 THR A CA 1
ATOM 1642 C C . THR A 1 217 ? -9.698 -6.799 2.750 1.00 96.62 217 THR A C 1
ATOM 1644 O O . THR A 1 217 ? -10.851 -6.467 2.477 1.00 96.62 217 THR A O 1
ATOM 1647 N N . LEU A 1 218 ? -8.646 -6.178 2.209 1.00 96.94 218 LEU A N 1
ATOM 1648 C CA . LEU A 1 218 ? -8.744 -5.126 1.195 1.00 96.94 218 LEU A CA 1
ATOM 1649 C C . LEU A 1 218 ? -9.345 -5.655 -0.113 1.00 96.94 218 LEU A C 1
ATOM 1651 O O . LEU A 1 218 ? -10.259 -5.041 -0.668 1.00 96.94 218 LEU A O 1
ATOM 1655 N N . ALA A 1 219 ? -8.859 -6.799 -0.601 1.00 95.75 219 ALA A N 1
ATOM 1656 C CA . ALA A 1 219 ? -9.372 -7.430 -1.814 1.00 95.75 219 ALA A CA 1
ATOM 1657 C C . ALA A 1 219 ? -10.864 -7.769 -1.680 1.00 95.75 219 ALA A C 1
ATOM 1659 O O . ALA A 1 219 ? -11.650 -7.514 -2.601 1.00 95.75 219 ALA A O 1
ATOM 1660 N N . ASP A 1 220 ? -11.263 -8.259 -0.506 1.00 94.38 220 ASP A N 1
ATOM 1661 C CA . ASP A 1 220 ? -12.648 -8.542 -0.148 1.00 94.38 220 ASP A CA 1
ATOM 1662 C C . ASP A 1 220 ? -13.543 -7.295 -0.137 1.00 94.38 220 ASP A C 1
ATOM 1664 O O . ASP A 1 220 ? -14.720 -7.390 -0.501 1.00 94.38 220 ASP A O 1
ATOM 1668 N N . ALA A 1 221 ? -12.977 -6.143 0.236 1.00 93.81 221 ALA A N 1
ATOM 1669 C CA . ALA A 1 221 ? -13.615 -4.827 0.211 1.00 93.81 221 ALA A CA 1
ATOM 1670 C C . ALA A 1 221 ? -13.600 -4.155 -1.180 1.00 93.81 221 ALA A C 1
ATOM 1672 O O . ALA A 1 221 ? -14.088 -3.036 -1.334 1.00 93.81 221 ALA A O 1
ATOM 1673 N N . GLY A 1 222 ? -13.060 -4.828 -2.201 1.00 94.50 222 GLY A N 1
ATOM 1674 C CA . GLY A 1 222 ? -13.054 -4.351 -3.586 1.00 94.50 222 GLY A CA 1
ATOM 1675 C C . GLY A 1 222 ? -11.794 -3.595 -4.006 1.00 94.50 222 GLY A C 1
ATOM 1676 O O . GLY A 1 222 ? -11.721 -3.156 -5.150 1.00 94.50 222 GLY A O 1
ATOM 1677 N N . PHE A 1 223 ? -10.783 -3.482 -3.141 1.00 97.38 223 PHE A N 1
ATOM 1678 C CA . PHE A 1 223 ? -9.499 -2.906 -3.535 1.00 97.38 223 PHE A CA 1
ATOM 1679 C C . PHE A 1 223 ? -8.757 -3.832 -4.499 1.00 97.38 223 PHE A C 1
ATOM 1681 O O . PHE A 1 223 ? -8.825 -5.062 -4.395 1.00 97.38 223 PHE A O 1
ATOM 1688 N N . ARG A 1 224 ? -8.023 -3.248 -5.441 1.00 97.50 224 ARG A N 1
ATOM 1689 C CA . ARG A 1 224 ? -7.233 -3.968 -6.445 1.00 97.50 224 ARG A CA 1
ATOM 1690 C C . ARG A 1 224 ? -5.841 -3.370 -6.544 1.00 97.50 224 ARG A C 1
ATOM 1692 O O . ARG A 1 224 ? -5.645 -2.205 -6.225 1.00 97.50 224 ARG A O 1
ATOM 1699 N N . TYR A 1 225 ? -4.878 -4.169 -6.991 1.00 98.38 225 TYR A N 1
ATOM 1700 C CA . TYR A 1 225 ? -3.538 -3.673 -7.279 1.00 98.38 225 TYR A CA 1
ATOM 1701 C C . TYR A 1 225 ? -3.601 -2.566 -8.340 1.00 98.38 225 TYR A C 1
ATOM 1703 O O . TYR A 1 225 ? -4.143 -2.784 -9.420 1.00 98.38 225 TYR A O 1
ATOM 1711 N N . SER A 1 226 ? -3.045 -1.394 -8.035 1.00 98.06 226 SER A N 1
ATOM 1712 C CA . SER A 1 226 ? -3.138 -0.205 -8.893 1.00 98.06 226 SER A CA 1
ATOM 1713 C C . SER A 1 226 ? -2.049 -0.132 -9.964 1.00 98.06 226 SER A C 1
ATOM 1715 O O . SER A 1 226 ? -1.875 0.913 -10.583 1.00 98.06 226 SER A O 1
ATOM 1717 N N . HIS A 1 227 ? -1.263 -1.197 -10.152 1.00 98.19 227 HIS A N 1
ATOM 1718 C CA . HIS A 1 227 ? -0.032 -1.169 -10.949 1.00 98.19 227 HIS A CA 1
ATOM 1719 C C . HIS A 1 227 ? 1.028 -0.197 -10.417 1.00 98.19 227 HIS A C 1
ATOM 1721 O O . HIS A 1 227 ? 1.876 0.260 -11.172 1.00 98.19 227 HIS A O 1
ATOM 1727 N N . HIS A 1 228 ? 1.017 0.101 -9.114 1.00 98.69 228 HIS A N 1
ATOM 1728 C CA . HIS A 1 228 ? 2.029 0.939 -8.472 1.00 98.69 228 HIS A CA 1
ATOM 1729 C C . HIS A 1 228 ? 2.723 0.212 -7.327 1.00 98.69 228 HIS A C 1
ATOM 1731 O O . HIS A 1 228 ? 2.097 -0.567 -6.607 1.00 98.69 228 HIS A O 1
ATOM 1737 N N . ILE A 1 229 ? 4.012 0.485 -7.146 1.00 98.56 229 ILE A N 1
ATOM 1738 C CA . ILE A 1 229 ? 4.808 -0.036 -6.032 1.00 98.56 229 ILE A CA 1
ATOM 1739 C C . ILE A 1 229 ? 5.505 1.093 -5.272 1.00 98.56 229 ILE A C 1
ATOM 1741 O O . ILE A 1 229 ? 5.841 2.131 -5.851 1.00 98.56 229 ILE A O 1
ATOM 1745 N N . ASP A 1 230 ? 5.716 0.887 -3.973 1.00 96.69 230 ASP A N 1
ATOM 1746 C CA . ASP A 1 230 ? 6.493 1.789 -3.122 1.00 96.69 230 ASP A CA 1
ATOM 1747 C C . ASP A 1 230 ? 7.944 1.914 -3.629 1.00 96.69 230 ASP A C 1
ATOM 1749 O O . ASP A 1 230 ? 8.559 0.947 -4.086 1.00 96.69 230 ASP A O 1
ATOM 1753 N N . ILE A 1 231 ? 8.490 3.131 -3.566 1.00 95.75 231 ILE A N 1
ATOM 1754 C CA . ILE A 1 231 ? 9.822 3.456 -4.104 1.00 95.75 231 ILE A CA 1
ATOM 1755 C C . ILE A 1 231 ? 10.973 2.874 -3.275 1.00 95.75 231 ILE A C 1
ATOM 1757 O O . ILE A 1 231 ? 12.102 2.811 -3.762 1.00 95.75 231 ILE A O 1
ATOM 1761 N N . VAL A 1 232 ? 10.705 2.502 -2.022 1.00 94.31 232 VAL A N 1
ATOM 1762 C CA . VAL A 1 232 ? 11.686 1.972 -1.081 1.00 94.31 232 VAL A CA 1
ATOM 1763 C C . VAL A 1 232 ? 11.675 0.458 -1.125 1.00 94.31 232 VAL A C 1
ATOM 1765 O O . VAL A 1 232 ? 12.702 -0.148 -1.425 1.00 94.31 232 VAL A O 1
ATOM 1768 N N . ASP A 1 233 ? 10.535 -0.159 -0.818 1.00 95.50 233 ASP A N 1
ATOM 1769 C CA . ASP A 1 233 ? 10.483 -1.599 -0.577 1.00 95.50 233 ASP A CA 1
ATOM 1770 C C . ASP A 1 233 ? 9.829 -2.427 -1.688 1.00 95.50 233 ASP A C 1
ATOM 1772 O O . ASP A 1 233 ? 9.897 -3.657 -1.639 1.00 95.50 233 ASP A O 1
ATOM 1776 N N . GLY A 1 234 ? 9.277 -1.773 -2.714 1.00 97.62 234 GLY A N 1
ATOM 1777 C CA . GLY A 1 234 ? 8.616 -2.431 -3.839 1.00 97.62 234 GLY A CA 1
ATOM 1778 C C . GLY A 1 234 ? 7.254 -3.037 -3.485 1.00 97.62 234 GLY A C 1
ATOM 1779 O O . GLY A 1 234 ? 6.682 -3.755 -4.311 1.00 97.62 234 GLY A O 1
ATOM 1780 N N . GLY A 1 235 ? 6.731 -2.759 -2.286 1.00 98.25 235 GLY A N 1
ATOM 1781 C CA . GLY A 1 235 ? 5.427 -3.221 -1.832 1.00 98.25 235 GLY A CA 1
ATOM 1782 C C . GLY A 1 235 ? 4.288 -2.683 -2.704 1.00 98.25 235 GLY A C 1
ATOM 1783 O O . GLY A 1 235 ? 4.376 -1.565 -3.220 1.00 98.25 235 GLY A O 1
ATOM 1784 N N . PRO A 1 236 ? 3.220 -3.468 -2.929 1.00 98.62 236 PRO A N 1
ATOM 1785 C CA . PRO A 1 236 ? 2.148 -3.077 -3.831 1.00 98.62 236 PRO A CA 1
ATOM 1786 C C . PRO A 1 236 ? 1.255 -1.990 -3.226 1.00 98.62 236 PRO A C 1
ATOM 1788 O O . PRO A 1 236 ? 0.943 -1.995 -2.033 1.00 98.62 236 PRO A O 1
ATOM 1791 N N . VAL A 1 237 ? 0.771 -1.100 -4.088 1.00 98.69 237 VAL A N 1
ATOM 1792 C CA . VAL A 1 237 ? -0.302 -0.155 -3.776 1.00 98.69 237 VAL A CA 1
ATOM 1793 C C . VAL A 1 237 ? -1.621 -0.751 -4.245 1.00 98.69 237 VAL A C 1
ATOM 1795 O O . VAL A 1 237 ? -1.769 -1.157 -5.400 1.00 98.69 237 VAL A O 1
ATOM 1798 N N . PHE A 1 238 ? -2.586 -0.809 -3.340 1.00 98.56 238 PHE A N 1
ATOM 1799 C CA . PHE A 1 238 ? -3.952 -1.200 -3.646 1.00 98.56 238 PHE A CA 1
ATOM 1800 C C . PHE A 1 238 ? -4.818 0.051 -3.724 1.00 98.56 238 PHE A C 1
ATOM 1802 O O . PHE A 1 238 ? -4.629 0.976 -2.941 1.00 98.56 238 PHE A O 1
ATOM 1809 N N . GLU A 1 239 ? -5.777 0.080 -4.640 1.00 98.00 239 GLU A N 1
ATOM 1810 C CA . GLU A 1 239 ? -6.704 1.192 -4.807 1.00 98.00 239 GLU A CA 1
ATOM 1811 C C . GLU A 1 239 ? -8.150 0.730 -4.973 1.00 98.00 239 GLU A C 1
ATOM 1813 O O . GLU A 1 239 ? -8.427 -0.395 -5.394 1.00 98.00 239 GLU A O 1
ATOM 1818 N N . THR A 1 240 ? -9.073 1.631 -4.658 1.00 97.38 240 THR A N 1
ATOM 1819 C CA . THR A 1 240 ? -10.486 1.543 -5.018 1.00 97.38 240 THR A CA 1
ATOM 1820 C C . THR A 1 240 ? -11.058 2.944 -5.237 1.00 97.38 240 THR A C 1
ATOM 1822 O O . THR A 1 240 ? -10.411 3.959 -4.956 1.00 97.38 240 THR A O 1
ATOM 1825 N N . HIS A 1 241 ? -12.296 3.002 -5.716 1.00 95.94 241 HIS A N 1
ATOM 1826 C CA . HIS A 1 241 ? -13.097 4.218 -5.724 1.00 95.94 241 HIS A CA 1
ATOM 1827 C C . HIS A 1 241 ? -14.231 4.091 -4.705 1.00 95.94 241 HIS A C 1
ATOM 1829 O O . HIS A 1 241 ? -14.836 3.027 -4.610 1.00 95.94 241 HIS A O 1
ATOM 1835 N N . LEU A 1 242 ? -14.570 5.161 -3.981 1.00 93.06 242 LEU A N 1
ATOM 1836 C CA . LEU A 1 242 ? -15.641 5.161 -2.974 1.00 93.06 242 LEU A CA 1
ATOM 1837 C C . LEU A 1 242 ? -16.992 4.699 -3.530 1.00 93.06 242 LEU A C 1
ATOM 1839 O O . LEU A 1 242 ? -17.766 4.088 -2.803 1.00 93.06 242 LEU A O 1
ATOM 1843 N N . ASP A 1 243 ? -17.257 4.953 -4.812 1.00 90.12 243 ASP A N 1
ATOM 1844 C CA . ASP A 1 243 ? -18.493 4.510 -5.479 1.00 90.12 243 ASP A CA 1
ATOM 1845 C C . ASP A 1 243 ? -18.513 2.999 -5.751 1.00 90.12 243 ASP A C 1
ATOM 1847 O O . ASP A 1 243 ? -19.576 2.387 -5.807 1.00 90.12 243 ASP A O 1
ATOM 1851 N N . SER A 1 244 ? -17.333 2.396 -5.895 1.00 87.12 244 SER A N 1
ATOM 1852 C CA . SER A 1 244 ? -17.140 0.965 -6.146 1.00 87.12 244 SER A CA 1
ATOM 1853 C C . SER A 1 244 ? -16.806 0.190 -4.869 1.00 87.12 244 SER A C 1
ATOM 1855 O O . SER A 1 244 ? -16.775 -1.040 -4.882 1.00 87.12 244 SER A O 1
ATOM 1857 N N . TRP A 1 245 ? -16.528 0.891 -3.766 1.00 89.06 245 TRP A N 1
ATOM 1858 C CA . TRP A 1 245 ? -16.220 0.296 -2.475 1.00 89.06 245 TRP A CA 1
ATOM 1859 C C . TRP A 1 245 ? -17.504 -0.263 -1.864 1.00 89.06 245 TRP A C 1
ATOM 1861 O O . TRP A 1 245 ? -18.234 0.405 -1.130 1.00 89.06 245 TRP A O 1
ATOM 1871 N N . CYS A 1 246 ? -17.785 -1.525 -2.184 1.00 71.25 246 CYS A N 1
ATOM 1872 C CA . CYS A 1 246 ? -18.969 -2.208 -1.698 1.00 71.25 246 CYS A CA 1
ATOM 1873 C C . CYS A 1 246 ? -18.935 -2.343 -0.173 1.00 71.25 246 CYS A C 1
ATOM 1875 O O . CYS A 1 246 ? -18.015 -2.931 0.400 1.00 71.25 246 CYS A O 1
ATOM 1877 N N . ALA A 1 247 ? -20.004 -1.883 0.474 1.00 59.75 247 ALA A N 1
ATOM 1878 C CA . ALA A 1 247 ? -20.415 -2.455 1.743 1.00 59.75 247 ALA A CA 1
ATOM 1879 C C . ALA A 1 247 ? -20.804 -3.908 1.496 1.00 59.75 247 ALA A C 1
ATOM 1881 O O . ALA A 1 247 ? -21.749 -4.172 0.747 1.00 59.75 247 ALA A O 1
ATOM 1882 N N . ARG A 1 248 ? -20.081 -4.861 2.090 1.00 55.72 248 ARG A N 1
ATOM 1883 C CA . ARG A 1 248 ? -20.671 -6.192 2.229 1.00 55.72 248 ARG A CA 1
ATOM 1884 C C . ARG A 1 248 ? -21.873 -6.033 3.162 1.00 55.72 248 ARG A C 1
ATOM 1886 O O . ARG A 1 248 ? -21.734 -5.466 4.243 1.00 55.72 248 ARG A O 1
ATOM 1893 N N . ARG A 1 249 ? -23.044 -6.434 2.664 1.00 45.59 249 ARG A N 1
ATOM 1894 C CA . ARG A 1 249 ? -24.273 -6.565 3.453 1.00 45.59 249 ARG A CA 1
ATOM 1895 C C . ARG A 1 249 ? -24.137 -7.704 4.453 1.00 45.59 249 ARG A C 1
ATOM 1897 O O . ARG A 1 249 ?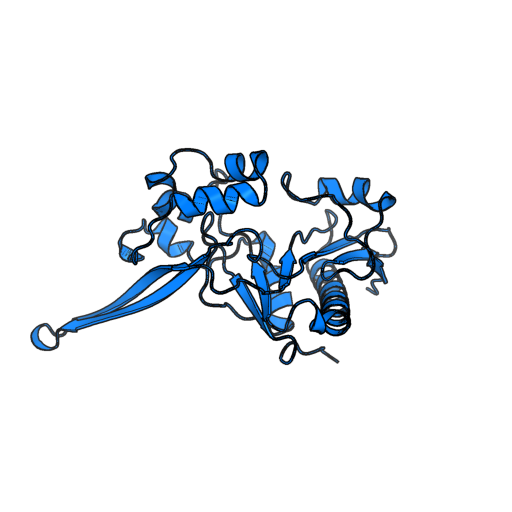 -23.445 -8.688 4.106 1.00 45.59 249 ARG A O 1
#

Solvent-accessible surface area (backbone atoms only — not comparable to full-atom values): 13551 Å² total; per-residue (Å²): 137,80,69,52,75,45,73,63,52,82,84,48,47,78,73,46,54,85,48,44,62,93,50,59,81,83,77,75,62,58,88,97,46,59,29,44,41,38,30,30,30,44,100,91,40,82,42,33,35,41,26,37,42,32,46,36,33,75,91,54,65,48,65,28,26,39,58,47,74,49,76,52,72,41,76,95,73,74,40,76,46,79,43,49,29,35,34,56,42,47,90,63,51,44,22,22,32,53,39,83,64,31,50,48,87,89,62,49,70,68,58,45,40,54,45,50,49,55,49,50,53,53,49,50,53,51,47,62,79,35,26,93,73,26,61,48,45,37,34,34,75,39,61,25,36,58,47,100,85,69,45,33,40,23,20,70,38,52,44,41,84,62,43,82,67,64,66,68,61,43,29,56,75,45,31,78,59,25,53,43,56,55,52,73,54,50,70,71,59,80,40,54,44,84,78,33,44,71,60,15,51,68,21,52,58,30,56,26,78,90,44,46,56,56,52,54,50,39,45,74,40,52,33,40,78,64,48,32,20,42,71,56,30,16,7,25,27,29,30,37,38,61,92,65,47,56,77,82,127

Nearest PDB structures (foldseek):
  1yle-assembly1_A  TM=7.449E-01  e=9.465E-19  Pseudomonas aeruginosa
  4crz-assembly1_B  TM=5.271E-01  e=7.587E-01  Escherichia coli K-12
  2k5t-assembly1_A  TM=6.142E-01  e=1.438E+00  Escherichia coli K-12
  1k4j-assembly1_A  TM=4.280E-01  e=1.616E+00  Pantoea stewartii subsp. stewartii